Protein AF-A0A8J7JFM9-F1 (afdb_monomer)

Solvent-accessible surface area (backbone atoms only — not comparable to full-atom values): 10617 Å² total; per-residue (Å²): 140,67,80,84,78,59,61,80,92,56,71,48,69,66,57,50,49,48,41,64,67,50,50,49,52,51,50,48,50,51,51,47,53,60,61,42,69,77,34,72,65,54,53,66,53,47,52,58,51,52,50,53,50,52,52,52,48,50,52,52,47,51,54,37,50,54,52,26,73,75,65,68,42,71,66,42,53,55,51,40,55,50,50,52,50,50,49,50,48,52,52,52,51,49,54,53,50,49,56,51,50,50,52,52,49,53,53,50,51,50,51,31,50,55,49,58,60,64,43,49,65,53,48,53,52,44,21,74,74,70,76,45,71,60,87,46,76,86,76,51,82,88,69,74,87,78,47,79,62,27,75,81,24,55,44,82,42,67,48,98,79,35,45,35,42,34,41,59,58,88,90,69,96,54,71,45,73,76,45,74,50,72,130

Radius of gyration: 26.44 Å; Cα contacts (8 Å, |Δi|>4): 142; chains: 1; bounding box: 77×26×73 Å

Nearest PDB structures (foldseek):
  8szz-assembly1_3  TM=9.140E-01  e=9.777E+00  synthetic construct

pLDDT: mean 78.96, std 12.84, range [42.0, 95.81]

Mean predicted aligned error: 10.5 Å

Sequence (183 aa):
MVENLLPPAWRTPRKIYFFWTIVLPAVIGYLTAIFVRSGVILYLLLIPLLGIGLLIEACIILLLVIGWAMKRSPTTLKHLRRHGGIALFLVVNGIVNYSVGSKILNSDERSAMAYCESVIPLIESYASQQGNYPETLSQIQNLPTQPRLSRTRCIYHRRDEGYELTLRYPSSFGSKILFHQSP

Foldseek 3Di:
DCVVVDDPVCPPVVNVCCCVLAVVVLVVLVVCLVVCLVDPVVVVVVVVVLVVVLVVLVVVLVVLVVVCVVPVDPVSVVVNVVSVSVNVNSVVSVVVSVVVNVVVVVVLVVLLLVLLVVCVVQQVVVCVVVVAGDQDSVVGPPRDDHRPQNVPAFDWDDDPQWIWTWGDDDPDDDIDGSDDDDD

Structure (mmCIF, N/CA/C/O backbone):
data_AF-A0A8J7JFM9-F1
#
_entry.id   AF-A0A8J7JFM9-F1
#
loop_
_atom_site.group_PDB
_atom_site.id
_atom_site.type_symbol
_atom_site.label_atom_id
_atom_site.label_alt_id
_atom_site.label_comp_id
_atom_site.label_asym_id
_atom_site.label_entity_id
_atom_site.label_seq_id
_atom_site.pdbx_PDB_ins_code
_atom_site.Cartn_x
_atom_site.Cartn_y
_atom_site.Cartn_z
_atom_site.occupancy
_atom_site.B_iso_or_equiv
_atom_site.auth_seq_id
_atom_site.auth_comp_id
_atom_site.auth_asym_id
_atom_site.auth_atom_id
_atom_site.pdbx_PDB_model_num
ATOM 1 N N . MET A 1 1 ? 42.068 1.001 -3.883 1.00 52.34 1 MET A N 1
ATOM 2 C CA . MET A 1 1 ? 42.535 0.003 -2.891 1.00 52.34 1 MET A CA 1
ATOM 3 C C . MET A 1 1 ? 41.373 -0.766 -2.225 1.00 52.34 1 MET A C 1
ATOM 5 O O . MET A 1 1 ? 41.491 -1.152 -1.074 1.00 52.34 1 MET A O 1
ATOM 9 N N . VAL A 1 2 ? 40.256 -1.022 -2.933 1.00 53.19 2 VAL A N 1
ATOM 10 C CA . VAL A 1 2 ? 39.062 -1.727 -2.390 1.00 53.19 2 VAL A CA 1
ATOM 11 C C . VAL A 1 2 ? 38.896 -3.137 -2.996 1.00 53.19 2 VAL A C 1
ATOM 13 O O . VAL A 1 2 ? 38.152 -3.962 -2.479 1.00 53.19 2 VAL A O 1
ATOM 16 N N . GLU A 1 3 ? 39.642 -3.470 -4.056 1.00 52.66 3 GLU A N 1
ATOM 17 C CA . GLU A 1 3 ? 39.500 -4.735 -4.803 1.00 52.66 3 GLU A CA 1
ATOM 18 C C . GLU A 1 3 ? 39.916 -5.999 -4.030 1.00 52.66 3 GLU A C 1
ATOM 20 O O . GLU A 1 3 ? 39.489 -7.097 -4.387 1.00 52.66 3 GLU A O 1
ATOM 25 N N . ASN A 1 4 ? 40.682 -5.868 -2.941 1.00 64.50 4 ASN A N 1
ATOM 26 C CA . ASN A 1 4 ? 41.124 -7.012 -2.134 1.00 64.50 4 ASN A CA 1
ATOM 27 C C . ASN A 1 4 ? 40.149 -7.426 -1.020 1.00 64.50 4 ASN A C 1
ATOM 29 O O . ASN A 1 4 ? 40.394 -8.430 -0.360 1.00 64.50 4 ASN A O 1
ATOM 33 N N . LEU A 1 5 ? 39.043 -6.702 -0.815 1.00 74.94 5 LEU A N 1
ATOM 34 C CA . LEU A 1 5 ? 38.084 -7.000 0.261 1.00 74.94 5 LEU A CA 1
ATOM 35 C C . LEU A 1 5 ? 36.972 -7.983 -0.147 1.00 74.94 5 LEU A C 1
ATOM 37 O O . LEU A 1 5 ? 36.236 -8.456 0.716 1.00 74.94 5 LEU A O 1
ATOM 41 N N . LEU A 1 6 ? 36.830 -8.309 -1.438 1.00 63.59 6 LEU A N 1
ATOM 42 C CA . LEU A 1 6 ? 35.770 -9.200 -1.918 1.00 63.59 6 LEU A CA 1
ATOM 43 C C . LEU A 1 6 ? 36.281 -10.636 -2.147 1.00 63.59 6 LEU A C 1
ATOM 45 O O . LEU A 1 6 ? 37.316 -10.820 -2.798 1.00 63.59 6 LEU A O 1
ATOM 49 N N . PRO A 1 7 ? 35.542 -11.670 -1.688 1.00 75.94 7 PRO A N 1
ATOM 50 C CA . PRO A 1 7 ? 35.907 -13.062 -1.917 1.00 75.94 7 PRO A CA 1
ATOM 51 C C . PRO A 1 7 ? 36.018 -13.372 -3.422 1.00 75.94 7 PRO A C 1
ATOM 53 O O . PRO A 1 7 ? 35.241 -12.836 -4.219 1.00 75.94 7 PRO A O 1
ATOM 56 N N . PRO A 1 8 ? 36.921 -14.282 -3.841 1.00 73.38 8 PRO A N 1
ATOM 57 C CA . PRO A 1 8 ? 37.200 -14.565 -5.255 1.00 7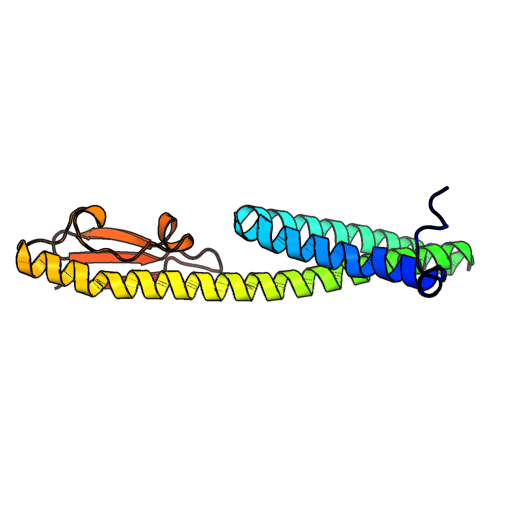3.38 8 PRO A CA 1
ATOM 58 C C . PRO A 1 8 ? 35.952 -14.948 -6.069 1.00 73.38 8 PRO A C 1
ATOM 60 O O . PRO A 1 8 ? 35.861 -14.626 -7.254 1.00 73.38 8 PRO A O 1
ATOM 63 N N . ALA A 1 9 ? 34.934 -15.528 -5.425 1.00 70.50 9 ALA A N 1
ATOM 64 C CA . ALA A 1 9 ? 33.650 -15.872 -6.037 1.00 70.50 9 ALA A CA 1
ATOM 65 C C . ALA A 1 9 ? 32.850 -14.670 -6.597 1.00 70.50 9 ALA A C 1
ATOM 67 O O . ALA A 1 9 ? 31.965 -14.878 -7.437 1.00 70.50 9 ALA A O 1
ATOM 68 N N . TRP A 1 10 ? 33.157 -13.441 -6.159 1.00 59.16 10 TRP A N 1
ATOM 69 C CA . TRP A 1 10 ? 32.462 -12.194 -6.511 1.00 59.16 10 TRP A CA 1
ATOM 70 C C . TRP A 1 10 ? 33.198 -11.333 -7.542 1.00 59.16 10 TRP A C 1
ATOM 72 O O . TRP A 1 10 ? 32.652 -10.331 -7.991 1.00 59.16 10 TRP A O 1
ATOM 82 N N . ARG A 1 11 ? 34.395 -11.731 -7.991 1.00 65.50 11 ARG A N 1
ATOM 83 C CA . ARG A 1 11 ? 35.196 -10.950 -8.956 1.00 65.50 11 ARG A CA 1
ATOM 84 C C . ARG A 1 11 ? 34.628 -10.924 -10.376 1.00 65.50 11 ARG A C 1
ATOM 86 O O . ARG A 1 11 ? 35.119 -10.187 -11.224 1.00 65.50 11 ARG A O 1
ATOM 93 N N . THR A 1 12 ? 33.595 -11.716 -10.665 1.00 69.81 12 THR A N 1
ATOM 94 C CA . THR A 1 12 ? 32.957 -11.680 -11.983 1.00 69.81 12 THR A CA 1
ATOM 95 C C . THR A 1 12 ? 32.042 -10.455 -12.082 1.00 69.81 12 THR A C 1
ATOM 97 O O . THR A 1 12 ? 31.071 -10.357 -11.325 1.00 69.81 12 THR A O 1
ATOM 100 N N . PRO A 1 13 ? 32.273 -9.539 -13.045 1.00 68.19 13 PRO A N 1
ATOM 101 C CA . PRO A 1 13 ? 31.530 -8.279 -13.145 1.00 68.19 13 PRO A CA 1
ATOM 102 C C . PRO A 1 13 ? 30.017 -8.492 -13.292 1.00 68.19 13 PRO A C 1
ATOM 104 O O . PRO A 1 13 ? 29.229 -7.653 -12.871 1.00 68.19 13 PRO A O 1
ATOM 107 N N . ARG A 1 14 ? 29.590 -9.657 -13.802 1.00 69.06 14 ARG A N 1
ATOM 108 C CA . ARG A 1 14 ? 28.178 -10.058 -13.880 1.00 69.06 14 ARG A CA 1
ATOM 109 C C . ARG A 1 14 ? 27.491 -10.201 -12.518 1.00 69.06 14 ARG A C 1
ATOM 111 O O . ARG A 1 14 ? 26.338 -9.802 -12.406 1.00 69.06 14 ARG A O 1
ATOM 118 N N . LYS A 1 15 ? 28.156 -10.756 -11.498 1.00 68.31 15 LYS A N 1
ATOM 119 C CA . LYS A 1 15 ? 27.539 -10.982 -10.175 1.00 68.31 15 LYS A CA 1
ATOM 120 C C . LYS A 1 15 ? 27.396 -9.684 -9.391 1.00 68.31 15 LYS A C 1
ATOM 122 O O . LYS A 1 15 ? 26.356 -9.451 -8.785 1.00 68.31 15 LYS A O 1
ATOM 127 N N . ILE A 1 16 ? 28.406 -8.819 -9.482 1.00 71.94 16 ILE A N 1
ATOM 128 C CA . ILE A 1 16 ? 28.354 -7.458 -8.942 1.00 71.94 16 ILE A CA 1
ATOM 129 C C . ILE A 1 16 ? 27.195 -6.706 -9.605 1.00 71.94 16 ILE A C 1
ATOM 131 O O . ILE A 1 16 ? 26.333 -6.174 -8.913 1.00 71.94 16 ILE A O 1
ATOM 135 N N . TYR A 1 17 ? 27.099 -6.749 -10.937 1.00 69.25 17 TYR A N 1
ATOM 136 C CA . TYR A 1 17 ? 26.013 -6.086 -11.657 1.00 69.25 17 TYR A CA 1
ATOM 137 C C . TYR A 1 17 ? 24.630 -6.614 -11.252 1.00 69.25 17 TYR A C 1
ATOM 139 O O . TYR A 1 17 ? 23.735 -5.821 -10.983 1.00 69.25 17 TYR A O 1
ATOM 147 N N . PHE A 1 18 ? 24.457 -7.935 -11.140 1.00 70.75 18 PHE A N 1
ATOM 148 C CA . PHE A 1 18 ? 23.207 -8.558 -10.690 1.00 70.75 18 PHE A CA 1
ATOM 149 C C . PHE A 1 18 ? 22.806 -8.103 -9.279 1.00 70.75 18 PHE A C 1
ATOM 151 O O . PHE A 1 18 ? 21.660 -7.723 -9.049 1.00 70.75 18 PHE A O 1
ATOM 158 N N . PHE A 1 19 ? 23.755 -8.081 -8.341 1.00 72.81 19 PHE A N 1
ATOM 159 C CA . PHE A 1 19 ? 23.496 -7.642 -6.972 1.00 72.81 19 PHE A CA 1
ATOM 160 C C . PHE A 1 19 ? 23.051 -6.173 -6.914 1.00 72.81 19 PHE A C 1
ATOM 162 O O . PHE A 1 19 ? 22.033 -5.861 -6.300 1.00 72.81 19 PHE A O 1
ATOM 169 N N . TRP A 1 20 ? 23.757 -5.278 -7.610 1.00 67.19 20 TRP A N 1
ATOM 170 C CA . TRP A 1 20 ? 23.440 -3.844 -7.610 1.00 67.19 20 TRP A CA 1
ATOM 171 C C . TRP A 1 20 ? 22.173 -3.488 -8.392 1.00 67.19 20 TRP A C 1
ATOM 173 O O . TRP A 1 20 ? 21.523 -2.502 -8.062 1.00 67.19 20 TRP A O 1
ATOM 183 N N . THR A 1 21 ? 21.807 -4.267 -9.413 1.00 63.69 21 THR A N 1
ATOM 184 C CA . THR A 1 21 ? 20.635 -3.966 -10.257 1.00 63.69 21 THR A CA 1
ATOM 185 C C . THR A 1 21 ? 19.351 -4.641 -9.797 1.00 63.69 21 THR A C 1
ATOM 187 O O . THR A 1 21 ? 18.277 -4.122 -10.079 1.00 63.69 21 THR A O 1
ATOM 190 N N . ILE A 1 22 ? 19.438 -5.771 -9.090 1.00 68.75 22 ILE A N 1
ATOM 191 C CA . ILE A 1 22 ? 18.256 -6.550 -8.700 1.00 68.75 22 ILE A CA 1
ATOM 192 C C . ILE A 1 22 ? 18.119 -6.620 -7.183 1.00 68.75 22 ILE A C 1
ATOM 194 O O . ILE A 1 22 ? 17.072 -6.260 -6.650 1.00 68.75 22 ILE A O 1
ATOM 198 N N . VAL A 1 23 ? 19.171 -7.040 -6.474 1.00 72.56 23 VAL A N 1
ATOM 199 C CA . VAL A 1 23 ? 19.091 -7.279 -5.024 1.00 72.56 23 VAL A CA 1
ATOM 200 C C . VAL A 1 23 ? 18.985 -5.966 -4.256 1.00 72.56 23 VAL A C 1
ATOM 202 O O . VAL A 1 23 ? 18.051 -5.800 -3.477 1.00 72.56 23 VAL A O 1
ATOM 205 N N . LEU A 1 24 ? 19.892 -5.012 -4.493 1.00 71.75 24 LEU A N 1
ATOM 206 C CA . LEU A 1 24 ? 19.875 -3.735 -3.774 1.00 71.75 24 LEU A CA 1
ATOM 207 C C . LEU A 1 24 ? 18.550 -2.982 -3.973 1.00 71.75 24 LEU A C 1
ATOM 209 O O . LEU A 1 24 ? 17.955 -2.579 -2.976 1.00 71.75 24 LEU A O 1
ATOM 213 N N . PRO A 1 25 ? 18.020 -2.823 -5.196 1.00 68.50 25 PRO A N 1
ATOM 214 C CA . PRO A 1 25 ? 16.779 -2.086 -5.377 1.00 68.50 25 PRO A CA 1
ATOM 215 C C . PRO A 1 25 ? 15.546 -2.840 -4.853 1.00 68.50 25 PRO A C 1
ATOM 217 O O . PRO A 1 25 ? 14.577 -2.203 -4.447 1.00 68.50 25 PRO A O 1
ATOM 220 N N . ALA A 1 26 ? 15.572 -4.180 -4.813 1.00 64.50 26 ALA A N 1
ATOM 221 C CA . ALA A 1 26 ? 14.542 -4.972 -4.141 1.00 64.50 26 ALA A CA 1
ATOM 222 C C . ALA A 1 26 ? 14.579 -4.775 -2.617 1.00 64.50 26 ALA A C 1
ATOM 224 O O . ALA A 1 26 ? 13.529 -4.600 -2.005 1.00 64.50 26 ALA A O 1
ATOM 225 N N . VAL A 1 27 ? 15.773 -4.735 -2.013 1.00 73.69 27 VAL A N 1
ATOM 226 C CA . VAL A 1 27 ? 15.952 -4.431 -0.583 1.00 73.69 27 VAL A CA 1
ATOM 227 C C . VAL A 1 27 ? 15.529 -2.999 -0.279 1.00 73.69 27 VAL A C 1
ATOM 229 O O . VAL A 1 27 ? 14.782 -2.791 0.671 1.00 73.69 27 VAL A O 1
ATOM 232 N N . ILE A 1 28 ? 15.943 -2.025 -1.098 1.00 73.06 28 ILE A N 1
ATOM 233 C CA . 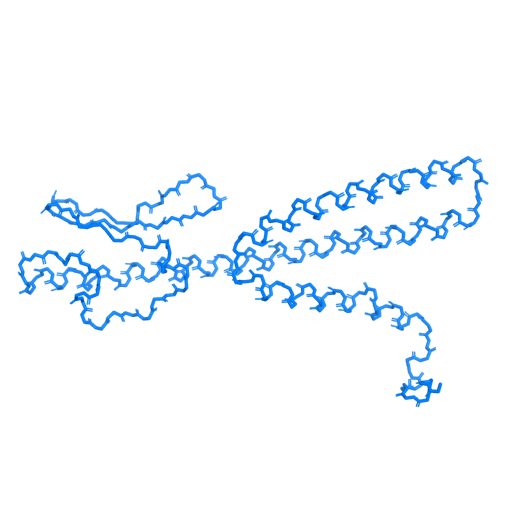ILE A 1 28 ? 15.496 -0.635 -0.972 1.00 73.06 28 ILE A CA 1
ATOM 234 C C . ILE A 1 28 ? 13.978 -0.606 -1.069 1.00 73.06 28 ILE A C 1
ATOM 236 O O . ILE A 1 28 ? 13.367 -0.160 -0.119 1.00 73.06 28 ILE A O 1
ATOM 240 N N . GLY A 1 29 ? 13.371 -1.164 -2.121 1.00 67.69 29 GLY A N 1
ATOM 241 C CA . GLY A 1 29 ? 11.916 -1.204 -2.291 1.00 67.69 29 GLY A CA 1
ATOM 242 C C . GLY A 1 29 ? 11.178 -1.843 -1.113 1.00 67.69 29 GLY A C 1
ATOM 243 O O . GLY A 1 29 ? 10.174 -1.301 -0.665 1.00 67.69 29 GLY A O 1
ATOM 244 N N . TYR A 1 30 ? 11.704 -2.939 -0.561 1.00 65.88 30 TYR A N 1
ATOM 245 C CA . TYR A 1 30 ? 11.160 -3.585 0.633 1.00 65.88 30 TYR A CA 1
ATOM 246 C C . TYR A 1 30 ? 11.268 -2.692 1.877 1.00 65.88 30 TYR A C 1
ATOM 248 O O . TYR A 1 30 ? 10.299 -2.540 2.620 1.00 65.88 30 TYR A O 1
ATOM 256 N N . LEU A 1 31 ? 12.419 -2.048 2.088 1.00 67.88 31 LEU A N 1
ATOM 257 C CA . LEU A 1 31 ? 12.611 -1.090 3.174 1.00 67.88 31 LEU A CA 1
ATOM 258 C C . LEU A 1 31 ? 11.708 0.129 2.994 1.00 67.88 31 LEU A C 1
ATOM 260 O O . LEU A 1 31 ? 11.044 0.522 3.950 1.00 67.88 31 LEU A O 1
ATOM 264 N N . THR A 1 32 ? 11.594 0.687 1.786 1.00 66.25 32 THR A N 1
ATOM 265 C CA . THR A 1 32 ? 10.644 1.761 1.509 1.00 66.25 32 THR A CA 1
ATOM 266 C C . THR A 1 32 ? 9.233 1.276 1.785 1.00 66.25 32 THR A C 1
ATOM 268 O O . THR A 1 32 ? 8.527 1.972 2.486 1.00 66.25 32 THR A O 1
ATOM 271 N N . ALA A 1 33 ? 8.816 0.077 1.375 1.00 62.94 33 ALA A N 1
ATOM 272 C CA . ALA A 1 33 ? 7.484 -0.447 1.689 1.00 62.94 33 ALA A CA 1
ATOM 273 C C . ALA A 1 33 ? 7.222 -0.543 3.208 1.00 62.94 33 ALA A C 1
ATOM 275 O O . ALA A 1 33 ? 6.120 -0.219 3.662 1.00 62.94 33 ALA A O 1
ATOM 276 N N . ILE A 1 34 ? 8.237 -0.912 4.001 1.00 64.31 34 ILE A N 1
ATOM 277 C CA . ILE A 1 34 ? 8.180 -0.918 5.472 1.00 64.31 34 ILE A CA 1
ATOM 278 C C . ILE A 1 34 ? 8.095 0.504 6.041 1.00 64.31 34 ILE A C 1
ATOM 280 O O . ILE A 1 34 ? 7.277 0.751 6.921 1.00 64.31 34 ILE A O 1
ATOM 284 N N . PHE A 1 35 ? 8.889 1.457 5.551 1.00 62.22 35 PHE A N 1
ATOM 285 C CA . PHE A 1 35 ? 8.858 2.845 6.031 1.00 62.22 35 PHE A CA 1
ATOM 286 C C . PHE A 1 35 ? 7.604 3.600 5.554 1.00 62.22 35 PHE A C 1
ATOM 288 O O . PHE A 1 35 ? 7.026 4.391 6.295 1.00 62.22 35 PHE A O 1
ATOM 295 N N . VAL A 1 36 ? 7.113 3.302 4.354 1.00 59.69 36 VAL A N 1
ATOM 296 C CA . VAL A 1 36 ? 5.880 3.816 3.730 1.00 59.69 36 VAL A CA 1
ATOM 297 C C . VAL A 1 36 ? 4.646 3.185 4.385 1.00 59.69 36 VAL A C 1
ATOM 299 O O . VAL A 1 36 ? 3.579 3.801 4.389 1.00 59.69 36 VAL A O 1
ATOM 302 N N . ARG A 1 37 ? 4.790 2.053 5.101 1.00 57.78 37 ARG A N 1
ATOM 303 C CA . ARG A 1 37 ? 3.784 1.568 6.065 1.00 57.78 37 ARG A CA 1
ATOM 304 C C . ARG A 1 37 ? 3.338 2.685 7.005 1.00 57.78 37 ARG A C 1
ATOM 306 O O . ARG A 1 37 ? 2.236 2.596 7.516 1.00 57.78 37 ARG A O 1
ATOM 313 N N . SER A 1 38 ? 4.115 3.752 7.218 1.00 55.09 38 SER A N 1
ATOM 314 C CA . SER A 1 38 ? 3.751 4.942 8.008 1.00 55.09 38 SER A CA 1
ATOM 315 C C . SER A 1 38 ? 2.628 5.815 7.426 1.00 55.09 38 SER A C 1
ATOM 317 O O . SER A 1 38 ? 1.975 6.507 8.200 1.00 55.09 38 SER A O 1
ATOM 319 N N . GLY A 1 39 ? 2.330 5.780 6.119 1.00 61.94 39 GLY A N 1
ATOM 320 C CA . GLY A 1 39 ? 1.337 6.692 5.537 1.00 61.94 39 GLY A CA 1
ATOM 321 C C . GLY A 1 39 ? 0.818 6.287 4.157 1.00 61.94 39 GLY A C 1
ATOM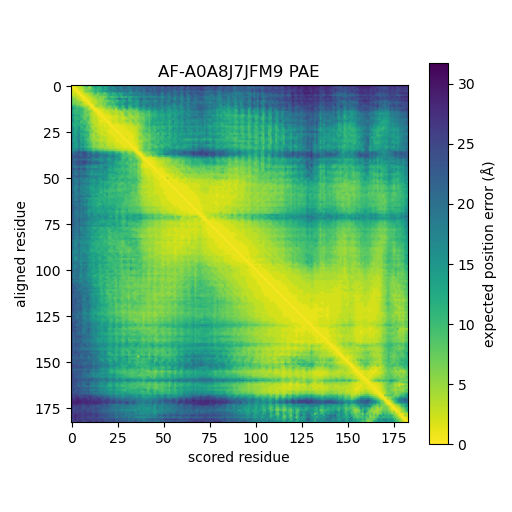 322 O O . GLY A 1 39 ? 1.561 6.255 3.183 1.00 61.94 39 GLY A O 1
ATOM 323 N N . VAL A 1 40 ? -0.499 6.073 4.057 1.00 60.72 40 VAL A N 1
ATOM 324 C CA . VAL A 1 40 ? -1.232 5.806 2.797 1.00 60.72 40 VAL A CA 1
ATOM 325 C C . VAL A 1 40 ? -0.989 6.900 1.744 1.00 60.72 40 VAL A C 1
ATOM 327 O O . VAL A 1 40 ? -0.929 6.610 0.554 1.00 60.72 40 VAL A O 1
ATOM 330 N N . ILE A 1 41 ? -0.764 8.141 2.184 1.00 61.97 41 ILE A N 1
ATOM 331 C CA . ILE A 1 41 ? -0.436 9.293 1.329 1.00 61.97 41 ILE A CA 1
ATOM 332 C C . ILE A 1 41 ? 0.846 9.044 0.523 1.00 61.97 41 ILE A C 1
ATOM 334 O O . ILE A 1 41 ? 0.911 9.381 -0.652 1.00 61.97 41 ILE A O 1
ATOM 338 N N . LEU A 1 42 ? 1.852 8.401 1.119 1.00 63.91 42 LEU A N 1
ATOM 339 C CA . LEU A 1 42 ? 3.130 8.151 0.456 1.00 63.91 42 LEU A CA 1
ATOM 340 C C . LEU A 1 42 ? 2.997 7.083 -0.643 1.00 63.91 42 LEU A C 1
ATOM 342 O O . LEU A 1 42 ? 3.588 7.237 -1.707 1.00 63.91 42 LEU A O 1
ATOM 346 N N . TYR A 1 43 ? 2.148 6.065 -0.446 1.00 66.88 43 TYR A N 1
ATOM 347 C CA . TYR A 1 43 ? 1.772 5.125 -1.513 1.00 66.88 43 TYR A CA 1
ATOM 348 C C . TYR A 1 43 ? 1.008 5.823 -2.645 1.00 66.88 43 TYR A C 1
ATOM 350 O O . TYR A 1 43 ? 1.319 5.607 -3.815 1.00 66.88 43 TYR A O 1
ATOM 358 N N . LEU A 1 44 ? 0.051 6.694 -2.306 1.00 62.44 44 LEU A N 1
ATOM 359 C CA . LEU A 1 44 ? -0.719 7.461 -3.291 1.00 62.44 44 LEU A CA 1
ATOM 360 C C . LEU A 1 44 ? 0.150 8.423 -4.111 1.00 62.44 44 LEU A C 1
ATOM 362 O O . LEU A 1 44 ? -0.180 8.680 -5.262 1.00 62.44 44 LEU A O 1
ATOM 366 N N . LEU A 1 45 ? 1.259 8.919 -3.556 1.00 68.06 45 LEU A N 1
ATOM 367 C CA . LEU A 1 45 ? 2.231 9.751 -4.275 1.00 68.06 45 LEU A CA 1
ATOM 368 C C . LEU A 1 45 ? 3.243 8.923 -5.085 1.00 68.06 45 LEU A C 1
ATOM 370 O O . LEU A 1 45 ? 3.668 9.350 -6.155 1.00 68.06 45 LEU A O 1
ATOM 374 N N . LEU A 1 46 ? 3.613 7.728 -4.615 1.00 71.56 46 LEU A N 1
ATOM 375 C CA . LEU A 1 46 ? 4.561 6.846 -5.305 1.00 71.56 46 LEU A CA 1
ATOM 376 C C . LEU A 1 46 ? 3.985 6.226 -6.583 1.00 71.56 46 LEU A C 1
ATOM 378 O O . LEU A 1 46 ? 4.713 6.077 -7.560 1.00 71.56 46 LEU A O 1
ATOM 382 N N . ILE A 1 47 ? 2.693 5.887 -6.598 1.00 71.81 47 ILE A N 1
ATOM 383 C CA . ILE A 1 47 ? 2.020 5.300 -7.769 1.00 71.81 47 ILE A CA 1
ATOM 384 C C . ILE A 1 47 ? 2.082 6.213 -9.011 1.00 71.81 47 ILE A C 1
ATOM 386 O O . ILE A 1 47 ? 2.553 5.742 -10.048 1.00 71.81 47 ILE A O 1
ATOM 390 N N . PRO A 1 48 ? 1.670 7.499 -8.964 1.00 71.75 48 PRO A N 1
ATOM 391 C CA . PRO A 1 48 ? 1.766 8.380 -10.124 1.00 71.75 48 PRO A CA 1
ATOM 392 C C . PRO A 1 48 ? 3.222 8.661 -10.501 1.00 71.75 48 PRO A C 1
ATOM 394 O O . PRO A 1 48 ? 3.525 8.747 -11.686 1.00 71.75 48 PRO A O 1
ATOM 397 N N . LEU A 1 49 ? 4.139 8.727 -9.529 1.00 74.56 49 LEU A N 1
ATOM 398 C CA . LEU A 1 49 ? 5.565 8.906 -9.804 1.00 74.56 49 LEU A CA 1
ATOM 399 C C . LEU A 1 49 ? 6.150 7.714 -10.584 1.00 74.56 49 LEU A C 1
ATOM 401 O O . LEU A 1 49 ? 6.868 7.906 -11.563 1.00 74.56 49 LEU A O 1
ATOM 405 N N . LEU A 1 50 ? 5.793 6.485 -10.191 1.00 78.44 50 LEU A N 1
ATOM 406 C CA . LEU A 1 50 ? 6.135 5.260 -10.919 1.00 78.44 50 LEU A CA 1
ATOM 407 C C . LEU A 1 50 ? 5.492 5.234 -12.310 1.00 78.44 50 LEU A C 1
ATOM 409 O O . LEU A 1 50 ? 6.157 4.863 -13.274 1.00 78.44 50 LEU A O 1
ATOM 413 N N . GLY A 1 51 ? 4.232 5.661 -12.428 1.00 78.75 51 GLY A N 1
ATOM 414 C CA . GLY A 1 51 ? 3.527 5.755 -13.707 1.00 78.75 51 GLY A CA 1
ATOM 415 C C . GLY A 1 51 ? 4.203 6.721 -14.683 1.00 78.75 51 GLY A C 1
ATOM 416 O O . GLY A 1 51 ? 4.481 6.352 -15.822 1.00 78.75 51 GLY A O 1
ATOM 417 N N . ILE A 1 52 ? 4.539 7.930 -14.221 1.00 80.88 52 ILE A N 1
ATOM 418 C CA . ILE A 1 52 ? 5.271 8.931 -15.010 1.00 80.88 52 ILE A CA 1
ATOM 419 C C . ILE A 1 52 ? 6.658 8.398 -15.390 1.00 80.88 52 ILE A C 1
ATOM 421 O O . ILE A 1 52 ? 7.056 8.505 -16.547 1.00 80.88 52 ILE A O 1
ATOM 425 N N . GLY A 1 53 ? 7.374 7.772 -14.450 1.00 79.12 53 GLY A N 1
ATOM 426 C CA . GLY A 1 53 ? 8.683 7.171 -14.712 1.00 79.12 53 GLY A CA 1
ATOM 427 C C . GLY A 1 53 ? 8.636 6.082 -15.788 1.00 79.12 53 GLY A C 1
ATOM 428 O O . GLY A 1 53 ? 9.451 6.093 -16.709 1.00 79.12 53 GLY A O 1
ATOM 429 N N . LEU A 1 54 ? 7.648 5.184 -15.726 1.00 86.25 54 LEU A N 1
ATOM 430 C CA . LEU A 1 54 ? 7.435 4.151 -16.744 1.00 86.25 54 LEU A CA 1
ATOM 431 C C . LEU A 1 54 ? 7.091 4.745 -18.113 1.00 86.25 54 LEU A C 1
ATOM 433 O O . LEU A 1 54 ? 7.569 4.241 -19.126 1.00 86.25 54 LEU A O 1
ATOM 437 N N . LEU A 1 55 ? 6.300 5.820 -18.154 1.00 85.88 55 LEU A N 1
ATOM 438 C CA . LEU A 1 55 ? 5.945 6.496 -19.401 1.00 85.88 55 LEU A CA 1
ATOM 439 C C . LEU A 1 55 ? 7.167 7.165 -20.048 1.00 85.88 55 LEU A C 1
ATOM 441 O O . LEU A 1 55 ? 7.374 7.038 -21.254 1.00 85.88 55 LEU A O 1
ATOM 445 N N . ILE A 1 56 ? 8.016 7.813 -19.246 1.00 85.94 56 ILE A N 1
ATOM 446 C CA . ILE A 1 56 ? 9.285 8.387 -19.711 1.00 85.94 56 ILE A CA 1
ATOM 447 C C . ILE A 1 56 ? 10.198 7.287 -20.267 1.00 85.94 56 ILE A C 1
ATOM 449 O O . ILE A 1 56 ? 10.714 7.427 -21.377 1.00 85.94 56 ILE A O 1
ATOM 453 N N . GLU A 1 57 ? 10.366 6.175 -19.547 1.00 88.12 57 GLU A N 1
ATOM 454 C CA . GLU A 1 57 ? 11.176 5.045 -20.020 1.00 88.12 57 GLU A CA 1
ATOM 455 C C . GLU A 1 57 ? 10.609 4.426 -21.305 1.00 88.12 57 GLU A C 1
ATOM 457 O O . GLU A 1 57 ? 11.368 4.122 -22.225 1.00 88.12 57 GLU A O 1
ATOM 462 N N . ALA A 1 58 ? 9.285 4.306 -21.430 1.00 87.44 58 ALA A N 1
ATOM 463 C CA . ALA A 1 58 ? 8.644 3.834 -22.655 1.00 87.44 58 ALA A CA 1
ATOM 464 C C . ALA A 1 58 ? 8.947 4.754 -23.850 1.00 87.44 58 ALA A C 1
ATOM 466 O O . ALA A 1 58 ? 9.302 4.263 -24.924 1.00 87.44 58 ALA A O 1
ATOM 467 N N . CYS A 1 59 ? 8.892 6.077 -23.661 1.00 91.75 59 CYS A N 1
ATOM 468 C CA . CYS A 1 59 ? 9.273 7.052 -24.684 1.00 91.75 59 CYS A CA 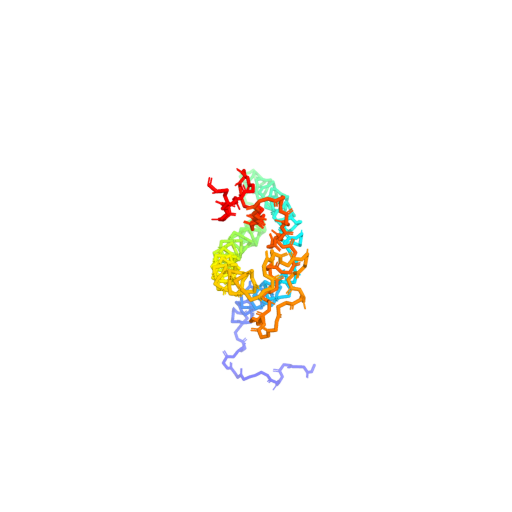1
ATOM 469 C C . CYS A 1 59 ? 10.753 6.927 -25.078 1.00 91.75 59 CYS A C 1
ATOM 471 O O . CYS A 1 59 ? 11.076 6.922 -26.266 1.00 91.75 59 CYS A O 1
ATOM 473 N N . ILE A 1 60 ? 11.660 6.777 -24.105 1.00 89.88 60 ILE A N 1
ATOM 474 C CA . ILE A 1 60 ? 13.097 6.592 -24.368 1.00 89.88 60 ILE A CA 1
ATOM 475 C C . ILE A 1 60 ? 13.337 5.303 -25.159 1.00 89.88 60 ILE A C 1
ATOM 477 O O . ILE A 1 60 ? 14.050 5.317 -26.164 1.00 89.88 60 ILE A O 1
ATOM 481 N N . ILE A 1 61 ? 12.723 4.192 -24.744 1.00 92.56 61 ILE A N 1
ATOM 482 C CA . ILE A 1 61 ? 12.820 2.904 -25.436 1.00 92.56 61 ILE A CA 1
ATOM 483 C C . ILE A 1 61 ? 12.298 3.034 -26.869 1.00 92.56 61 ILE A C 1
ATOM 485 O O . ILE A 1 61 ? 12.980 2.590 -27.790 1.00 92.56 61 ILE A O 1
ATOM 489 N N . LEU A 1 62 ? 11.152 3.686 -27.080 1.00 94.31 62 LEU A N 1
ATOM 490 C CA . LEU A 1 62 ? 10.583 3.901 -28.411 1.00 94.31 62 LEU A CA 1
ATOM 491 C C . LEU A 1 62 ? 11.546 4.678 -29.322 1.00 94.31 62 LEU A C 1
ATOM 493 O O . LEU A 1 62 ? 11.826 4.239 -30.439 1.00 94.31 62 LEU A O 1
ATOM 497 N N . LEU A 1 63 ? 12.117 5.784 -28.835 1.00 94.12 63 LEU A N 1
ATOM 498 C CA . LEU A 1 63 ? 13.106 6.571 -29.581 1.00 94.12 63 LEU A CA 1
ATOM 499 C C . LEU A 1 63 ? 14.369 5.759 -29.900 1.00 94.12 63 LEU A C 1
ATOM 501 O O . LEU A 1 63 ? 14.902 5.849 -31.009 1.00 94.12 63 LEU A O 1
ATOM 505 N N . LEU A 1 64 ? 14.838 4.933 -28.960 1.00 90.56 64 LEU A N 1
ATOM 506 C CA . LEU A 1 64 ? 15.983 4.045 -29.171 1.00 90.56 64 LEU A CA 1
ATOM 507 C C . LEU A 1 64 ? 15.683 2.951 -30.201 1.00 90.56 64 LEU A C 1
ATOM 509 O O . LEU A 1 64 ? 16.554 2.643 -31.014 1.00 90.56 64 LEU A O 1
ATOM 513 N N . VAL A 1 65 ? 14.472 2.387 -30.204 1.00 93.19 65 VAL A N 1
ATOM 514 C CA . VAL A 1 65 ? 14.035 1.403 -31.207 1.00 93.19 65 VAL A CA 1
ATOM 515 C C . VAL A 1 65 ? 14.002 2.036 -32.596 1.00 93.19 65 VAL A C 1
ATOM 517 O O . VAL A 1 65 ? 14.574 1.464 -33.522 1.00 93.19 65 VAL A O 1
ATOM 520 N N . ILE A 1 66 ? 13.418 3.232 -32.739 1.00 94.69 66 ILE A N 1
ATOM 521 C CA . ILE A 1 66 ? 13.390 3.972 -34.013 1.00 94.69 66 ILE A CA 1
ATOM 522 C C . ILE A 1 66 ? 14.820 4.274 -34.480 1.00 94.69 66 ILE A C 1
ATOM 524 O O . ILE A 1 66 ? 15.195 3.955 -35.608 1.00 94.69 66 ILE A O 1
ATOM 528 N N . GLY A 1 67 ? 15.661 4.820 -33.597 1.00 91.94 67 GLY A N 1
ATOM 529 C CA . GLY A 1 67 ? 17.055 5.130 -33.917 1.00 91.94 67 GLY A CA 1
ATOM 530 C C . GLY A 1 67 ? 17.872 3.894 -34.306 1.00 91.94 67 GLY A C 1
ATOM 531 O O . GLY A 1 67 ? 18.704 3.959 -35.216 1.00 91.94 67 GLY A O 1
ATOM 532 N N . TRP A 1 68 ? 17.623 2.752 -33.659 1.00 92.81 68 TRP A N 1
ATOM 533 C CA . TRP A 1 68 ? 18.253 1.483 -34.015 1.00 92.81 68 TRP A CA 1
ATOM 534 C C . TRP A 1 68 ? 17.743 0.953 -35.355 1.00 92.81 68 TRP A C 1
ATOM 536 O O . TRP A 1 68 ? 18.555 0.515 -36.164 1.00 92.81 68 TRP A O 1
ATOM 546 N N . ALA A 1 69 ? 16.443 1.042 -35.637 1.00 93.94 69 ALA A N 1
ATOM 547 C CA . ALA A 1 69 ? 15.885 0.634 -36.924 1.00 93.94 69 ALA A CA 1
ATOM 548 C C . ALA A 1 69 ? 16.495 1.435 -38.089 1.00 93.94 69 ALA A C 1
ATOM 550 O O . ALA A 1 69 ? 16.802 0.856 -39.129 1.00 93.94 69 ALA A O 1
ATOM 551 N N . MET A 1 70 ? 16.747 2.735 -37.885 1.00 95.12 70 MET A N 1
ATOM 552 C CA . MET A 1 70 ? 17.343 3.615 -38.896 1.00 95.12 70 MET A CA 1
ATOM 553 C C . MET A 1 70 ? 18.849 3.395 -39.099 1.00 95.12 70 MET A C 1
ATOM 555 O O . MET A 1 70 ? 19.315 3.387 -40.233 1.00 95.12 70 MET A O 1
ATOM 559 N N . LYS A 1 71 ? 19.632 3.260 -38.018 1.00 93.06 71 LYS A N 1
ATOM 560 C CA . LYS A 1 71 ? 21.111 3.257 -38.095 1.00 93.06 71 LYS A CA 1
ATOM 561 C C . LYS A 1 71 ? 21.756 1.889 -37.867 1.00 93.06 71 LYS A C 1
ATOM 563 O O . LYS A 1 71 ? 22.946 1.737 -38.118 1.00 93.06 71 LYS A O 1
ATOM 568 N N . ARG A 1 72 ? 21.011 0.924 -37.321 1.00 91.12 72 ARG A N 1
ATOM 569 C CA . ARG A 1 72 ? 21.471 -0.409 -36.876 1.00 91.12 72 ARG A CA 1
ATOM 570 C C . ARG A 1 72 ? 22.769 -0.386 -36.062 1.00 91.12 72 ARG A C 1
ATOM 572 O O . ARG A 1 72 ? 23.567 -1.318 -36.107 1.00 91.12 72 ARG A O 1
ATOM 579 N N . SER A 1 73 ? 22.973 0.676 -35.284 1.00 91.69 73 SER A N 1
ATOM 580 C CA . SER A 1 73 ? 24.203 0.850 -34.515 1.00 91.69 73 SER A CA 1
ATOM 581 C C . SER A 1 73 ? 24.253 -0.102 -33.309 1.00 91.69 73 SER A C 1
ATOM 583 O O . SER A 1 73 ? 23.278 -0.188 -32.549 1.00 91.69 73 SER A O 1
ATOM 585 N N . PRO A 1 74 ? 25.398 -0.763 -33.049 1.00 90.12 74 PRO A N 1
ATOM 586 C CA . PRO A 1 74 ? 25.581 -1.599 -31.864 1.00 90.12 74 PRO A CA 1
ATOM 587 C C . PRO A 1 74 ? 25.529 -0.793 -30.557 1.00 90.12 74 PRO A C 1
ATOM 589 O O . PRO A 1 74 ? 25.167 -1.335 -29.510 1.00 90.12 74 PRO A O 1
ATOM 592 N N . THR A 1 75 ? 25.837 0.510 -30.594 1.00 91.00 75 THR A N 1
ATOM 593 C CA . THR A 1 75 ? 25.723 1.381 -29.414 1.00 91.00 75 THR A CA 1
ATOM 594 C C . THR A 1 75 ? 24.267 1.554 -28.994 1.00 91.00 75 THR A C 1
ATOM 596 O O . THR A 1 75 ? 23.948 1.384 -27.817 1.00 91.00 75 THR A O 1
ATOM 599 N N . THR A 1 76 ? 23.360 1.785 -29.948 1.00 88.38 76 THR A N 1
ATOM 600 C CA . THR A 1 76 ? 21.921 1.929 -29.683 1.00 88.38 76 THR A CA 1
ATOM 601 C C . THR A 1 76 ? 21.333 0.653 -29.087 1.00 88.38 76 THR A C 1
ATOM 603 O O . THR A 1 76 ? 20.558 0.723 -28.137 1.00 88.38 76 THR A O 1
ATOM 606 N N . LEU A 1 77 ? 21.778 -0.520 -29.551 1.00 88.50 77 LEU A N 1
ATOM 607 C CA . LEU A 1 77 ? 21.368 -1.805 -28.979 1.00 88.50 77 LEU A CA 1
ATOM 608 C C . LEU A 1 77 ? 21.802 -1.951 -27.509 1.00 88.50 77 LEU A C 1
ATOM 610 O O . LEU A 1 77 ? 21.063 -2.489 -26.683 1.00 88.50 77 LEU A O 1
ATOM 614 N N . LYS A 1 78 ? 22.990 -1.445 -27.154 1.00 89.81 78 LYS A N 1
ATOM 615 C CA . LYS A 1 78 ? 23.495 -1.449 -25.772 1.00 89.81 78 LYS A CA 1
ATOM 616 C C . LYS A 1 78 ? 22.639 -0.562 -24.858 1.00 89.81 78 LYS A C 1
ATOM 618 O O . LYS A 1 78 ? 22.318 -0.978 -23.745 1.00 89.81 78 LYS A O 1
ATOM 623 N N . HIS A 1 79 ? 22.225 0.612 -25.339 1.00 87.81 79 HIS A N 1
ATOM 624 C CA . HIS A 1 79 ? 21.295 1.493 -24.622 1.00 87.81 79 HIS A CA 1
ATOM 625 C C . HIS A 1 79 ? 19.907 0.870 -24.482 1.00 87.81 79 HIS A C 1
ATOM 627 O O . HIS A 1 79 ? 19.355 0.876 -23.385 1.00 87.81 79 HIS A O 1
ATOM 633 N N . LEU A 1 80 ? 19.386 0.255 -25.545 1.00 90.00 80 LEU A N 1
ATOM 634 C CA . LEU A 1 80 ? 18.087 -0.412 -25.525 1.00 90.00 80 LEU A CA 1
ATOM 635 C C . LEU A 1 80 ? 18.041 -1.524 -24.470 1.00 90.00 80 LEU A C 1
ATOM 637 O O . LEU A 1 80 ? 17.099 -1.599 -23.690 1.00 90.00 80 LEU A O 1
ATOM 641 N N . ARG A 1 81 ? 19.098 -2.343 -24.375 1.00 88.94 81 ARG A N 1
ATOM 642 C CA . ARG A 1 81 ? 19.210 -3.378 -23.333 1.00 88.94 81 ARG A CA 1
ATOM 643 C C . ARG A 1 81 ? 19.244 -2.789 -21.925 1.00 88.94 81 ARG A C 1
ATOM 645 O O . ARG A 1 81 ? 18.653 -3.365 -21.017 1.00 88.94 81 ARG A O 1
ATOM 652 N N . ARG A 1 82 ? 19.929 -1.657 -21.735 1.00 89.88 82 ARG A N 1
ATOM 653 C CA . ARG A 1 82 ? 19.996 -0.972 -20.437 1.00 89.88 82 ARG A CA 1
ATOM 654 C C . ARG A 1 82 ? 18.624 -0.439 -20.023 1.00 89.88 82 ARG A C 1
ATOM 656 O O . ARG A 1 82 ? 18.175 -0.765 -18.931 1.00 89.88 82 ARG A O 1
ATOM 663 N N . HIS A 1 83 ? 17.964 0.331 -20.887 1.00 89.06 83 HIS A N 1
ATOM 664 C CA . HIS A 1 83 ? 16.648 0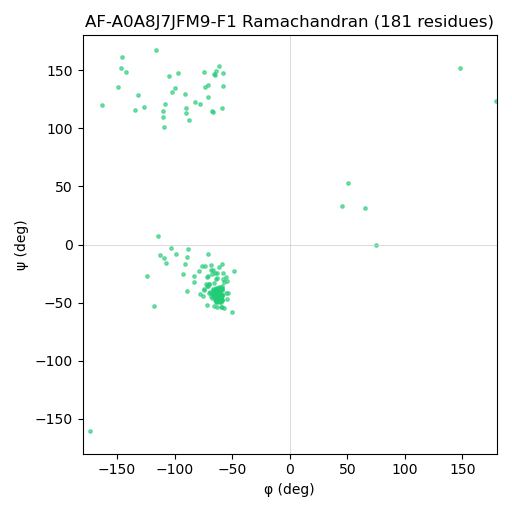.907 -20.594 1.00 89.06 83 HIS A CA 1
ATOM 665 C C . HIS A 1 83 ? 15.563 -0.165 -20.482 1.00 89.06 83 HIS A C 1
ATOM 667 O O . HIS A 1 83 ? 14.760 -0.120 -19.560 1.00 89.06 83 HIS A O 1
ATOM 673 N N . GLY A 1 84 ? 15.609 -1.208 -21.316 1.00 88.06 84 GLY A N 1
ATOM 674 C CA . GLY A 1 84 ? 14.736 -2.372 -21.166 1.00 88.06 84 GLY A CA 1
ATOM 675 C C . GLY A 1 84 ? 14.909 -3.069 -19.812 1.00 88.06 84 GLY A C 1
ATOM 676 O O . GLY A 1 84 ? 13.925 -3.453 -19.189 1.00 88.06 84 GLY A O 1
ATOM 677 N N . GLY A 1 85 ? 16.147 -3.174 -19.313 1.00 86.06 85 GLY A N 1
ATOM 678 C CA . GLY A 1 85 ? 16.424 -3.680 -17.967 1.00 86.06 85 GLY A CA 1
ATOM 679 C C . GLY A 1 85 ? 15.854 -2.791 -16.857 1.00 86.06 85 GLY A C 1
ATOM 680 O O . GLY A 1 85 ? 15.284 -3.314 -15.904 1.00 86.06 85 GLY A O 1
ATOM 681 N N . ILE A 1 86 ? 15.958 -1.465 -16.995 1.00 85.31 86 ILE A N 1
ATOM 682 C CA . ILE A 1 86 ? 15.382 -0.496 -16.045 1.00 85.31 86 ILE A CA 1
ATOM 683 C C . ILE A 1 86 ? 13.852 -0.579 -16.050 1.00 85.31 86 ILE A C 1
ATOM 685 O O . ILE A 1 86 ? 13.249 -0.698 -14.988 1.00 85.31 86 ILE A O 1
ATOM 689 N N . ALA A 1 87 ? 13.223 -0.578 -17.225 1.00 85.19 87 ALA A N 1
ATOM 690 C CA . ALA A 1 87 ? 11.774 -0.693 -17.356 1.00 85.19 87 ALA A CA 1
ATOM 691 C C . ALA A 1 87 ? 11.260 -2.009 -16.755 1.00 85.19 87 ALA A C 1
ATOM 693 O O . ALA A 1 87 ? 10.333 -1.997 -15.948 1.00 85.19 87 ALA A O 1
ATOM 694 N N . LEU A 1 88 ? 11.907 -3.137 -17.072 1.00 85.75 88 LEU A N 1
ATOM 695 C CA . LEU A 1 88 ? 11.573 -4.431 -16.478 1.00 85.75 88 LEU A CA 1
ATOM 696 C C . LEU A 1 88 ? 11.722 -4.402 -14.953 1.00 85.75 88 LEU A C 1
ATOM 698 O O . LEU A 1 88 ? 10.847 -4.889 -14.240 1.00 85.75 88 LEU A O 1
ATOM 702 N N . PHE A 1 89 ? 12.807 -3.809 -14.452 1.00 82.88 89 PHE A N 1
ATOM 703 C CA . PHE A 1 89 ? 13.033 -3.650 -13.023 1.00 82.88 89 PHE A CA 1
ATOM 704 C C . PHE A 1 89 ? 11.902 -2.850 -12.353 1.00 82.88 89 PHE A C 1
ATOM 706 O O . PHE A 1 89 ? 11.353 -3.305 -11.350 1.00 82.88 89 PHE A O 1
ATOM 713 N N . LEU A 1 90 ? 11.511 -1.705 -12.922 1.00 82.75 90 LEU A N 1
ATOM 714 C CA . LEU A 1 90 ? 10.420 -0.873 -12.407 1.00 82.75 90 LEU A CA 1
ATOM 715 C C . LEU A 1 90 ? 9.084 -1.624 -12.395 1.00 82.75 90 LEU A C 1
ATOM 717 O O . LEU A 1 90 ? 8.357 -1.555 -11.406 1.00 82.75 90 LEU A O 1
ATOM 721 N N . VAL A 1 91 ? 8.780 -2.383 -13.451 1.00 84.44 91 VAL A N 1
ATOM 722 C CA . VAL A 1 91 ? 7.556 -3.195 -13.536 1.00 84.44 91 VAL A CA 1
ATOM 723 C C . VAL A 1 91 ? 7.541 -4.279 -12.459 1.00 84.44 91 VAL A C 1
ATOM 725 O O . VAL A 1 91 ? 6.569 -4.390 -11.713 1.00 84.44 91 VAL A O 1
ATOM 728 N N . VAL A 1 92 ? 8.622 -5.051 -12.324 1.00 84.25 92 VAL A N 1
ATOM 729 C CA . VAL A 1 92 ? 8.723 -6.107 -11.303 1.00 84.25 92 VAL A CA 1
ATOM 730 C C . VAL A 1 92 ? 8.624 -5.511 -9.899 1.00 84.25 92 VAL A C 1
ATOM 732 O O . VAL A 1 92 ? 7.883 -6.024 -9.061 1.00 84.25 92 VAL A O 1
ATOM 735 N N . ASN A 1 93 ? 9.320 -4.402 -9.646 1.00 78.56 93 ASN A N 1
ATOM 736 C CA . ASN A 1 93 ? 9.268 -3.701 -8.369 1.00 78.56 93 ASN A CA 1
ATOM 737 C C . ASN A 1 93 ? 7.848 -3.203 -8.056 1.00 78.56 93 ASN A C 1
ATOM 739 O O . ASN A 1 93 ? 7.368 -3.395 -6.940 1.00 78.56 93 ASN A O 1
ATOM 743 N N . GLY A 1 94 ? 7.150 -2.646 -9.049 1.00 78.12 94 GLY A N 1
ATOM 744 C CA . GLY A 1 94 ? 5.756 -2.227 -8.932 1.00 78.12 94 GLY A CA 1
ATOM 745 C C . GLY A 1 94 ? 4.819 -3.382 -8.573 1.00 78.12 94 GLY A C 1
ATOM 746 O O . GLY A 1 94 ? 4.041 -3.261 -7.630 1.00 78.12 94 GLY A O 1
ATOM 747 N N . ILE A 1 95 ? 4.935 -4.527 -9.255 1.00 81.44 95 ILE A N 1
ATOM 748 C CA . ILE A 1 95 ? 4.107 -5.720 -8.996 1.00 81.44 95 ILE A CA 1
ATOM 749 C C . ILE A 1 95 ? 4.333 -6.259 -7.577 1.00 81.44 95 ILE A C 1
ATOM 751 O O . ILE A 1 95 ? 3.373 -6.564 -6.860 1.00 81.44 95 ILE A O 1
ATOM 755 N N . VAL A 1 96 ? 5.598 -6.368 -7.157 1.00 78.06 96 VAL A N 1
ATOM 756 C CA . VAL A 1 96 ? 5.955 -6.864 -5.820 1.00 78.06 96 VAL A CA 1
ATOM 757 C C . VAL A 1 96 ? 5.437 -5.912 -4.743 1.00 78.06 96 VAL A C 1
ATOM 759 O O . VAL A 1 96 ? 4.757 -6.356 -3.817 1.00 78.06 96 VAL A O 1
ATOM 762 N N . ASN A 1 97 ? 5.685 -4.608 -4.883 1.00 73.50 97 ASN A N 1
ATOM 763 C CA . ASN A 1 97 ? 5.240 -3.612 -3.910 1.00 73.50 97 ASN A CA 1
ATOM 764 C C . ASN A 1 97 ? 3.718 -3.508 -3.831 1.00 73.50 97 ASN A C 1
ATOM 766 O O . ASN A 1 97 ? 3.178 -3.400 -2.732 1.00 73.50 97 ASN A O 1
ATOM 770 N N . TYR A 1 98 ? 3.017 -3.601 -4.961 1.00 76.06 98 TYR A N 1
ATOM 771 C CA . TYR A 1 98 ? 1.557 -3.624 -4.973 1.00 76.06 98 TYR A CA 1
ATOM 772 C C . TYR A 1 98 ? 1.008 -4.841 -4.218 1.00 76.06 98 TYR A C 1
ATOM 774 O O . TYR A 1 98 ? 0.145 -4.705 -3.352 1.00 76.06 98 TYR A O 1
ATOM 782 N N . SER A 1 99 ? 1.558 -6.029 -4.484 1.00 78.12 99 SER A N 1
ATOM 783 C CA . SER A 1 99 ? 1.119 -7.275 -3.843 1.00 78.12 99 SER A CA 1
ATOM 784 C C . SER A 1 99 ? 1.362 -7.264 -2.331 1.00 78.12 99 SER A C 1
ATOM 786 O O . SER A 1 99 ? 0.494 -7.660 -1.550 1.00 78.12 99 SER A O 1
ATOM 788 N N . VAL A 1 100 ? 2.536 -6.795 -1.901 1.00 76.25 100 VAL A N 1
ATOM 789 C CA . VAL A 1 100 ? 2.879 -6.662 -0.477 1.00 76.25 100 VAL A CA 1
ATOM 790 C C . VAL A 1 100 ? 2.015 -5.589 0.185 1.00 76.25 100 VAL A C 1
ATOM 792 O O . VAL A 1 100 ? 1.439 -5.843 1.243 1.00 76.25 100 VAL A O 1
ATOM 795 N N . GLY A 1 101 ? 1.861 -4.428 -0.454 1.00 73.31 101 GLY A N 1
ATOM 796 C CA . GLY A 1 101 ? 1.029 -3.331 0.036 1.00 73.31 101 GLY A CA 1
ATOM 797 C C . GLY A 1 101 ? -0.431 -3.743 0.223 1.00 73.31 101 GLY A C 1
ATOM 798 O O . GLY A 1 101 ? -1.007 -3.471 1.273 1.00 73.31 101 GLY A O 1
ATOM 799 N N . SER A 1 102 ? -1.002 -4.477 -0.737 1.00 76.19 102 SER A N 1
ATOM 800 C CA . SER A 1 102 ? -2.365 -5.015 -0.650 1.00 76.19 102 SER A CA 1
ATOM 801 C C . SER A 1 102 ? -2.527 -6.000 0.512 1.00 76.19 102 SER A C 1
ATOM 803 O O . SER A 1 102 ? -3.479 -5.894 1.283 1.00 76.19 102 SER A O 1
ATOM 805 N N . LYS A 1 103 ? -1.574 -6.923 0.711 1.00 81.31 103 LYS A N 1
ATOM 806 C CA . LYS A 1 103 ? -1.614 -7.861 1.847 1.00 81.31 103 LYS A CA 1
ATOM 807 C C . LYS A 1 103 ? -1.531 -7.151 3.192 1.00 81.31 103 LYS A C 1
ATOM 809 O O . LYS A 1 103 ? -2.277 -7.511 4.102 1.00 81.31 103 LYS A O 1
ATOM 814 N N . ILE A 1 104 ? -0.638 -6.165 3.313 1.00 80.62 104 ILE A N 1
ATOM 815 C CA . ILE A 1 104 ? -0.524 -5.356 4.527 1.00 80.62 104 ILE A CA 1
ATOM 816 C C . ILE A 1 104 ? -1.855 -4.662 4.772 1.00 80.62 104 ILE A C 1
ATOM 818 O O . ILE A 1 104 ? -2.415 -4.885 5.835 1.00 80.62 104 ILE A O 1
ATOM 822 N N . LEU A 1 105 ? -2.392 -3.934 3.785 1.00 77.19 105 LEU A N 1
ATOM 823 C CA . LEU A 1 105 ? -3.663 -3.216 3.896 1.00 77.19 105 LEU A CA 1
ATOM 824 C C . LEU A 1 105 ? -4.809 -4.137 4.333 1.00 77.19 105 LEU A C 1
ATOM 826 O O . LEU A 1 105 ? -5.505 -3.811 5.285 1.00 77.19 105 LEU A O 1
ATOM 830 N N . ASN A 1 106 ? -4.954 -5.311 3.718 1.00 82.25 106 ASN A N 1
ATOM 831 C CA . ASN A 1 106 ? -6.000 -6.271 4.081 1.00 82.25 106 ASN A CA 1
ATOM 832 C C . ASN A 1 106 ? -5.855 -6.780 5.524 1.00 82.25 106 ASN A C 1
ATOM 834 O O . ASN A 1 106 ? -6.850 -6.949 6.226 1.00 82.25 106 ASN A O 1
ATOM 838 N N . SER A 1 107 ? -4.627 -7.047 5.981 1.00 84.81 107 SER A N 1
ATOM 839 C CA . SER A 1 107 ? -4.377 -7.445 7.374 1.00 84.81 107 SER A CA 1
ATOM 840 C C . SER A 1 107 ? -4.775 -6.333 8.342 1.00 84.81 107 SER A C 1
ATOM 842 O O . SER A 1 107 ? -5.405 -6.573 9.366 1.00 84.81 107 SER A O 1
ATOM 844 N N . ASP A 1 108 ? -4.399 -5.118 7.991 1.00 82.69 108 ASP A N 1
ATOM 845 C CA . ASP A 1 108 ? -4.609 -3.890 8.735 1.00 82.69 108 ASP A CA 1
ATOM 846 C C . ASP A 1 108 ? -6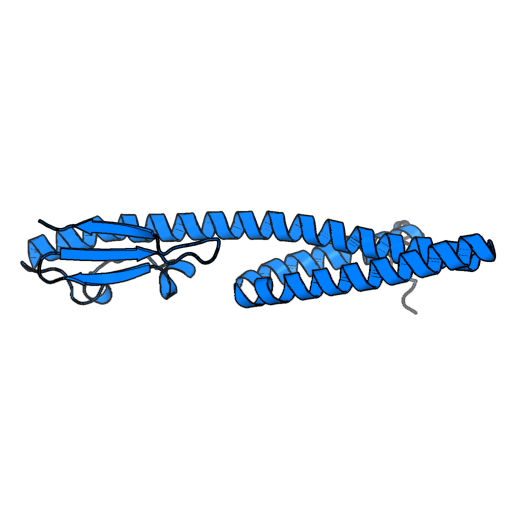.117 -3.540 8.839 1.00 82.69 108 ASP A C 1
ATOM 848 O O . ASP A 1 108 ? -6.602 -3.154 9.906 1.00 82.69 108 ASP A O 1
ATOM 852 N N . GLU A 1 109 ? -6.878 -3.750 7.760 1.00 83.06 109 GLU A N 1
ATOM 853 C CA . GLU A 1 109 ? -8.342 -3.638 7.720 1.00 83.06 109 GLU A CA 1
ATOM 854 C C . GLU A 1 109 ? -9.022 -4.693 8.599 1.00 83.06 109 GLU A C 1
ATOM 856 O O . GLU A 1 109 ? -9.887 -4.348 9.405 1.00 83.06 109 GLU A O 1
ATOM 861 N N . ARG A 1 110 ? -8.587 -5.959 8.525 1.00 86.88 110 ARG A N 1
ATOM 862 C CA . ARG A 1 110 ? -9.101 -7.030 9.398 1.00 86.88 110 ARG A CA 1
ATOM 863 C C . ARG A 1 110 ? -8.871 -6.722 10.872 1.00 86.88 110 ARG A C 1
ATOM 865 O O . ARG A 1 110 ? -9.777 -6.909 11.674 1.00 86.88 110 ARG A O 1
ATOM 872 N N . SER A 1 111 ? -7.690 -6.220 11.236 1.00 88.44 111 SER A N 1
ATOM 873 C CA . SER A 1 111 ? -7.402 -5.821 12.618 1.00 88.44 111 SER A CA 1
ATOM 874 C C . SER A 1 111 ? -8.279 -4.658 13.086 1.00 88.44 111 SER A C 1
ATOM 876 O O . SER A 1 111 ? -8.694 -4.642 14.241 1.00 88.44 111 SER A O 1
ATOM 878 N N . ALA A 1 112 ? -8.576 -3.687 12.217 1.00 86.50 112 ALA A N 1
ATOM 879 C CA . ALA A 1 112 ? -9.469 -2.584 12.561 1.00 86.50 112 ALA A CA 1
ATOM 880 C C . ALA A 1 112 ? -10.925 -3.048 12.734 1.00 86.50 112 ALA A C 1
ATOM 882 O O . ALA A 1 112 ? -11.586 -2.613 13.672 1.00 86.50 112 ALA A O 1
ATOM 883 N N . MET A 1 113 ? -11.400 -3.951 11.872 1.00 86.75 113 MET A N 1
ATOM 884 C CA . MET A 1 113 ? -12.737 -4.538 11.980 1.00 86.75 113 MET A CA 1
ATOM 885 C C . MET A 1 113 ? -12.880 -5.368 13.261 1.00 86.75 113 MET A C 1
ATOM 887 O O . MET A 1 113 ? -13.786 -5.104 14.045 1.00 86.75 113 MET A O 1
ATOM 891 N N . ALA A 1 114 ? -11.924 -6.262 13.533 1.00 90.06 114 ALA A N 1
ATOM 892 C CA . ALA A 1 114 ? -11.899 -7.064 14.756 1.00 90.06 114 ALA A CA 1
ATOM 893 C C . ALA A 1 114 ? -11.858 -6.196 16.026 1.00 90.06 114 ALA A C 1
ATOM 895 O O . ALA A 1 114 ? -12.490 -6.522 17.027 1.00 90.06 114 ALA A O 1
ATOM 896 N N . TYR A 1 115 ? -11.153 -5.059 15.985 1.00 91.38 115 TYR A N 1
ATOM 897 C CA . TYR A 1 115 ? -11.172 -4.094 17.081 1.00 91.38 115 TYR A CA 1
ATOM 898 C C . TYR A 1 115 ? -12.572 -3.510 17.294 1.00 91.38 115 TYR A C 1
ATOM 900 O O . TYR A 1 115 ? -13.087 -3.587 18.405 1.00 91.38 115 TYR A O 1
ATOM 908 N N . CYS A 1 116 ? -13.209 -2.964 16.254 1.00 88.44 116 CYS A N 1
ATOM 909 C CA . CYS A 1 116 ? -14.542 -2.377 16.405 1.00 88.44 116 CYS A CA 1
ATOM 910 C C . CYS A 1 116 ? -15.575 -3.439 16.861 1.00 88.44 116 CYS A C 1
ATOM 912 O O . CYS A 1 116 ? -16.404 -3.131 17.710 1.00 88.44 116 CYS A O 1
ATOM 914 N N . GLU A 1 117 ? -15.479 -4.692 16.392 1.00 89.81 117 GLU A N 1
ATOM 915 C CA . GLU A 1 117 ? -16.314 -5.815 16.864 1.00 89.81 117 GLU A CA 1
ATOM 916 C C . GLU A 1 117 ? -16.085 -6.138 18.347 1.00 89.81 117 GLU A C 1
ATOM 918 O O . GLU A 1 117 ? -17.038 -6.341 19.092 1.00 89.81 117 GLU A O 1
ATOM 923 N N . SER A 1 118 ? -14.831 -6.123 18.808 1.00 91.25 118 SER A N 1
ATOM 924 C CA . SER A 1 118 ? -14.499 -6.385 20.217 1.00 91.25 118 SER A CA 1
ATOM 925 C C . SER A 1 118 ? -14.969 -5.291 21.183 1.00 91.25 118 SER A C 1
ATOM 927 O O . SER A 1 118 ? -15.121 -5.543 22.375 1.00 91.25 118 SER A O 1
ATOM 929 N N . VAL A 1 119 ? -15.195 -4.074 20.681 1.00 92.06 119 VAL A N 1
ATOM 930 C CA . VAL A 1 119 ? -15.619 -2.919 21.486 1.00 92.06 119 VAL A CA 1
ATOM 931 C C . VAL A 1 119 ? -17.134 -2.916 21.723 1.00 92.06 119 VAL A C 1
ATOM 933 O O . VAL A 1 119 ? -17.573 -2.419 22.755 1.00 92.06 119 VAL A O 1
ATOM 936 N N . ILE A 1 120 ? -17.927 -3.510 20.824 1.00 92.50 120 ILE A N 1
ATOM 937 C CA . ILE A 1 120 ? -19.396 -3.616 20.935 1.00 92.50 120 ILE A CA 1
ATOM 938 C C . ILE A 1 120 ? -19.855 -4.163 22.297 1.00 92.50 120 ILE A C 1
ATOM 940 O O . ILE A 1 120 ? -20.540 -3.429 23.010 1.00 92.50 120 ILE A O 1
ATOM 944 N N . PRO A 1 121 ? -19.436 -5.369 22.732 1.00 93.88 121 PRO A N 1
ATOM 945 C CA . PRO A 1 121 ? -19.905 -5.919 24.004 1.00 93.88 121 PRO A CA 1
ATOM 946 C C . PRO A 1 121 ? -19.478 -5.068 25.209 1.00 93.88 121 PRO A C 1
ATOM 948 O O . PRO A 1 121 ? -20.138 -5.079 26.244 1.00 93.88 121 PRO A O 1
ATOM 951 N N . LEU A 1 122 ? -18.391 -4.297 25.091 1.00 95.00 122 LEU A N 1
ATOM 952 C CA . LEU A 1 122 ? -17.948 -3.389 26.150 1.00 95.00 122 LEU A CA 1
ATOM 953 C C . LEU A 1 122 ? -18.836 -2.140 26.240 1.00 95.00 122 LEU A C 1
ATOM 955 O O . LEU A 1 122 ? -19.127 -1.684 27.344 1.00 95.00 122 LEU A O 1
ATOM 959 N N . ILE A 1 123 ? -19.287 -1.607 25.100 1.00 93.94 123 ILE A N 1
ATOM 960 C CA . ILE A 1 123 ? -20.256 -0.502 25.042 1.00 93.94 123 ILE A CA 1
ATOM 961 C C . ILE A 1 123 ? -21.594 -0.950 25.637 1.00 93.94 123 ILE A C 1
ATOM 963 O O . ILE A 1 123 ? -22.155 -0.247 26.477 1.00 93.94 123 ILE A O 1
ATOM 967 N N . GLU A 1 124 ? -22.083 -2.124 25.238 1.00 93.88 124 GLU A N 1
ATOM 968 C CA . GLU A 1 124 ? -23.333 -2.695 25.750 1.00 93.88 124 GLU A CA 1
ATOM 969 C C . GLU A 1 124 ? -23.243 -2.972 27.257 1.00 93.88 124 GLU A C 1
ATOM 971 O O . GLU A 1 124 ? -24.129 -2.585 28.021 1.00 93.88 124 GLU A O 1
ATOM 976 N N . SER A 1 125 ? -22.131 -3.558 27.718 1.00 95.19 125 SER A N 1
ATOM 977 C CA . SER A 1 125 ? -21.891 -3.774 29.147 1.00 95.19 125 SER A CA 1
ATOM 978 C C . SER A 1 125 ? -21.859 -2.454 29.917 1.00 95.19 125 SER A C 1
ATOM 980 O O . SER A 1 125 ? -22.427 -2.382 31.006 1.00 95.19 125 SER A O 1
ATOM 982 N N . TYR A 1 126 ? -21.228 -1.408 29.380 1.00 95.25 126 TYR A N 1
ATOM 983 C CA . TYR A 1 126 ? -21.217 -0.085 30.005 1.00 95.25 126 TYR A CA 1
ATOM 984 C C . TYR A 1 126 ? -22.635 0.488 30.119 1.00 95.25 126 TYR A C 1
ATOM 986 O O . TYR A 1 126 ? -23.031 0.934 31.196 1.00 95.25 126 TYR A O 1
ATOM 994 N N . ALA A 1 127 ? -23.421 0.412 29.040 1.00 94.00 127 ALA A N 1
ATOM 995 C CA . ALA A 1 127 ? -24.803 0.884 29.023 1.00 94.00 127 ALA A CA 1
ATOM 996 C C . ALA A 1 127 ? -25.680 0.135 30.034 1.00 94.00 127 ALA A C 1
ATOM 998 O O . ALA A 1 127 ? -26.457 0.764 30.748 1.00 94.00 127 ALA A O 1
ATOM 999 N N . SER A 1 128 ? -25.496 -1.183 30.172 1.00 94.62 128 SER A N 1
ATOM 1000 C CA . SER A 1 128 ? -26.230 -1.985 31.160 1.00 94.62 128 SER A CA 1
ATOM 1001 C C . SER A 1 128 ? -25.926 -1.592 32.615 1.00 94.62 128 SER A C 1
ATOM 1003 O O . SER A 1 128 ? -26.793 -1.713 33.475 1.00 94.62 128 SER A O 1
ATOM 1005 N N . GLN A 1 129 ? -24.717 -1.091 32.895 1.00 95.81 129 GLN A N 1
ATOM 1006 C CA . GLN A 1 129 ? -24.278 -0.710 34.243 1.00 95.81 129 GLN A CA 1
ATOM 1007 C C . GLN A 1 129 ? -24.609 0.743 34.598 1.00 95.81 129 GLN A C 1
ATOM 1009 O O . GLN A 1 129 ? -24.969 1.028 35.737 1.00 95.81 129 GLN A O 1
ATOM 1014 N N . GLN A 1 130 ? -24.458 1.665 33.645 1.00 95.56 130 GLN A N 1
ATOM 1015 C CA . GLN A 1 130 ? -24.623 3.110 33.862 1.00 95.56 130 GLN A CA 1
ATOM 1016 C C . GLN A 1 130 ? -26.003 3.631 33.432 1.00 95.56 130 GLN A C 1
ATOM 1018 O O . GLN A 1 130 ? -26.327 4.796 33.654 1.00 95.56 130 GLN A O 1
ATOM 1023 N N . GLY A 1 131 ? -26.807 2.791 32.777 1.00 93.81 131 GLY A N 1
ATOM 1024 C CA . GLY A 1 131 ? -28.119 3.143 32.235 1.00 93.81 131 GLY A CA 1
ATOM 1025 C C . GLY A 1 131 ? -28.079 3.987 30.957 1.00 93.81 131 GLY A C 1
ATOM 1026 O O . GLY A 1 131 ? -29.132 4.318 30.428 1.00 93.81 131 GLY A O 1
ATOM 1027 N N . ASN A 1 132 ? -26.892 4.344 30.452 1.00 93.25 132 ASN A N 1
ATOM 1028 C CA . ASN A 1 132 ? -26.698 5.141 29.239 1.00 93.25 132 ASN A CA 1
ATOM 1029 C C . ASN A 1 132 ? -25.431 4.713 28.485 1.00 93.25 132 ASN A C 1
ATOM 1031 O O . ASN A 1 132 ? -24.452 4.277 29.094 1.00 93.25 132 ASN A O 1
ATOM 1035 N N . TYR A 1 133 ? -25.418 4.902 27.162 1.00 94.25 133 TYR A N 1
ATOM 1036 C CA . TYR A 1 133 ? -24.219 4.708 26.341 1.00 94.25 133 TYR A CA 1
ATOM 1037 C C . TYR A 1 133 ? -23.121 5.738 26.673 1.00 94.25 133 TYR A C 1
ATOM 1039 O O . TYR A 1 133 ? -23.444 6.891 26.985 1.00 94.25 133 TYR A O 1
ATOM 1047 N N . PRO A 1 134 ? -21.830 5.360 26.583 1.00 94.25 134 PRO A N 1
ATOM 1048 C CA . PRO A 1 134 ? -20.727 6.269 26.873 1.00 94.25 134 PRO A CA 1
ATOM 1049 C C . PRO A 1 134 ? -20.685 7.429 25.868 1.00 94.25 134 PRO A C 1
ATOM 1051 O O . PRO A 1 134 ? -20.975 7.270 24.690 1.00 94.25 134 PRO A O 1
ATOM 1054 N N . GLU A 1 135 ? -20.282 8.617 26.300 1.00 93.19 135 GLU A N 1
ATOM 1055 C CA . GLU A 1 135 ? -20.051 9.755 25.398 1.00 93.19 135 GLU A CA 1
ATOM 1056 C C . GLU A 1 135 ? -18.815 9.541 24.527 1.00 93.19 135 GLU A C 1
ATOM 1058 O O . GLU A 1 135 ? -18.765 9.954 23.369 1.00 93.19 135 GLU A O 1
ATOM 1063 N N . THR A 1 136 ? -17.806 8.878 25.089 1.00 92.94 136 THR A N 1
ATOM 1064 C CA . THR A 1 136 ? -16.545 8.575 24.417 1.00 92.94 136 THR A CA 1
ATOM 1065 C C . THR A 1 136 ? -16.062 7.192 24.820 1.00 92.94 136 THR A C 1
ATOM 1067 O O . THR A 1 136 ? -16.247 6.765 25.959 1.00 92.94 136 THR A O 1
ATOM 1070 N N . LEU A 1 137 ? -15.366 6.501 23.913 1.00 91.00 137 LEU A N 1
ATOM 1071 C CA . LEU A 1 137 ? -14.805 5.181 24.215 1.00 91.00 137 LEU A CA 1
ATOM 1072 C C . LEU A 1 137 ? -13.853 5.217 25.424 1.00 91.00 137 LEU A C 1
ATOM 1074 O O . LEU A 1 137 ? -13.817 4.264 26.186 1.00 91.00 137 LEU A O 1
ATOM 1078 N N . SER A 1 138 ? -13.162 6.332 25.681 1.00 91.12 138 SER A N 1
ATOM 1079 C CA . SER A 1 138 ? -12.272 6.492 26.843 1.00 91.12 138 SER A CA 1
ATOM 1080 C C . SER A 1 138 ? -12.938 6.308 28.212 1.00 91.12 138 SER A C 1
ATOM 1082 O O . SER A 1 138 ? -12.226 6.120 29.193 1.00 91.12 138 SER A O 1
ATOM 1084 N N . GLN A 1 139 ? -14.271 6.357 28.300 1.00 93.25 139 GLN A N 1
ATOM 1085 C CA . GLN A 1 139 ? -15.005 6.083 29.541 1.00 93.25 139 GLN A CA 1
ATOM 1086 C C . GLN A 1 139 ? -15.081 4.582 29.874 1.00 93.25 139 GLN A C 1
ATOM 1088 O O . GLN A 1 139 ? -15.340 4.221 31.021 1.00 93.25 139 GLN A O 1
ATOM 1093 N N . ILE A 1 140 ? -14.845 3.706 28.893 1.00 93.25 140 ILE A N 1
ATOM 1094 C CA . ILE A 1 140 ? -14.850 2.253 29.064 1.00 93.25 140 ILE A CA 1
ATOM 1095 C C . ILE A 1 140 ? -13.490 1.806 29.611 1.00 93.25 140 ILE A C 1
ATOM 1097 O O . ILE A 1 140 ? -12.444 2.015 28.992 1.00 93.25 140 ILE A O 1
ATOM 1101 N N . GLN A 1 141 ? -13.504 1.139 30.764 1.00 90.19 141 GLN A N 1
ATOM 1102 C CA . GLN A 1 141 ? -12.310 0.513 31.330 1.00 90.19 141 GLN A CA 1
ATOM 1103 C C . GLN A 1 141 ? -11.957 -0.766 30.553 1.00 90.19 141 GLN A C 1
ATOM 1105 O O . GLN A 1 141 ? -12.840 -1.470 30.072 1.00 90.19 141 GLN A O 1
ATOM 1110 N N . ASN A 1 142 ? -10.666 -1.098 30.459 1.00 89.94 142 ASN A N 1
ATOM 1111 C CA . ASN A 1 142 ? -10.160 -2.309 29.787 1.00 89.94 142 ASN A CA 1
ATOM 1112 C C . ASN A 1 142 ? -10.397 -2.376 28.268 1.00 89.94 142 ASN A C 1
ATOM 1114 O O . ASN A 1 142 ? -10.519 -3.462 27.701 1.00 89.94 142 ASN A O 1
ATOM 1118 N N . LEU A 1 143 ? -10.418 -1.230 27.585 1.00 90.19 143 LEU A N 1
ATOM 1119 C CA . LEU A 1 143 ? -10.413 -1.219 26.124 1.00 90.19 143 LEU A CA 1
ATOM 1120 C C . LEU A 1 143 ? -9.176 -1.944 25.562 1.00 90.19 143 LEU A C 1
ATOM 1122 O O . LEU A 1 143 ? -8.057 -1.700 26.029 1.00 90.19 143 LEU A O 1
ATOM 1126 N N . PRO A 1 144 ? -9.339 -2.782 24.522 1.00 88.81 144 PRO A N 1
ATOM 1127 C CA . PRO A 1 144 ? -8.207 -3.397 23.851 1.00 88.81 144 PRO A CA 1
ATOM 1128 C C . PRO A 1 144 ? -7.299 -2.334 23.223 1.00 88.81 144 PRO A C 1
ATOM 1130 O O . PRO A 1 144 ? -7.730 -1.236 22.860 1.00 88.81 144 PRO A O 1
ATOM 1133 N N . THR A 1 145 ? -6.018 -2.668 23.060 1.00 87.75 145 THR A N 1
ATOM 1134 C CA . THR A 1 145 ? -5.043 -1.766 22.437 1.00 87.75 145 THR A CA 1
ATOM 1135 C C . THR A 1 145 ? -5.481 -1.406 21.022 1.00 87.75 145 THR A C 1
ATOM 1137 O O . THR A 1 145 ? -5.541 -2.262 20.142 1.00 87.75 145 THR A O 1
ATOM 1140 N N . GLN A 1 146 ? -5.740 -0.119 20.790 1.00 85.31 146 GLN A N 1
ATOM 1141 C CA . GLN A 1 146 ? -6.276 0.365 19.524 1.00 85.31 146 GLN A CA 1
ATOM 1142 C C . GLN A 1 146 ? -5.257 0.201 18.372 1.00 85.31 146 GLN A C 1
ATOM 1144 O O . GLN A 1 146 ? -4.207 0.871 18.385 1.00 85.31 146 GLN A O 1
ATOM 1149 N N . PRO A 1 147 ? -5.538 -0.642 17.351 1.00 83.69 147 PRO A N 1
ATOM 1150 C CA . PRO A 1 147 ? -4.652 -0.814 16.205 1.00 83.69 147 PRO A CA 1
ATOM 1151 C C . PRO A 1 147 ? -4.535 0.483 15.406 1.00 83.69 147 PRO A C 1
ATOM 1153 O O . PRO A 1 147 ? -5.475 1.276 15.326 1.00 83.69 147 PRO A O 1
ATOM 1156 N N . ARG A 1 148 ? -3.376 0.711 14.778 1.00 73.19 148 ARG A N 1
ATOM 1157 C CA . ARG A 1 148 ? -3.009 2.023 14.218 1.00 73.19 148 ARG A CA 1
ATOM 1158 C C . ARG A 1 148 ? -4.053 2.608 13.264 1.00 73.19 148 ARG A C 1
ATOM 1160 O O . ARG A 1 148 ? -4.323 3.800 13.336 1.00 73.19 148 ARG A O 1
ATOM 1167 N N . LEU A 1 149 ? -4.637 1.789 12.387 1.00 72.69 149 LEU A N 1
ATOM 1168 C CA . LEU A 1 149 ? -5.667 2.254 11.455 1.00 72.69 149 LEU A CA 1
ATOM 1169 C C . LEU A 1 149 ? -6.983 2.607 12.135 1.00 72.69 149 LEU A C 1
ATOM 1171 O O . LEU A 1 149 ? -7.637 3.550 11.709 1.00 72.69 149 LEU A O 1
ATOM 1175 N N . SER A 1 150 ? -7.363 1.898 13.196 1.00 72.94 150 SER A N 1
ATOM 1176 C CA . SER A 1 150 ? -8.600 2.202 13.917 1.00 72.94 150 SER A CA 1
ATOM 1177 C C . SER A 1 150 ? -8.535 3.545 14.653 1.00 72.94 150 SER A C 1
ATOM 1179 O O . SER A 1 150 ? -9.572 4.185 14.776 1.00 72.94 150 SER A O 1
ATOM 1181 N N . ARG A 1 151 ? -7.335 4.034 15.021 1.00 77.69 151 ARG A N 1
ATOM 1182 C CA . ARG A 1 151 ? -7.136 5.351 15.669 1.00 77.69 151 ARG A CA 1
ATOM 1183 C C . ARG A 1 151 ? -7.681 6.520 14.858 1.00 77.69 151 ARG A C 1
ATOM 1185 O O . ARG A 1 151 ? -8.098 7.517 15.428 1.00 77.69 151 ARG A O 1
ATOM 1192 N N . THR A 1 152 ? -7.642 6.416 13.534 1.00 71.88 152 THR A N 1
ATOM 1193 C CA . THR A 1 152 ? -8.108 7.476 12.630 1.00 71.88 152 THR A CA 1
ATOM 1194 C C . THR A 1 152 ? -9.355 7.084 11.848 1.00 71.88 152 THR A C 1
ATOM 1196 O O . THR A 1 152 ? -9.924 7.932 11.163 1.00 71.88 152 THR A O 1
ATOM 1199 N N . ARG 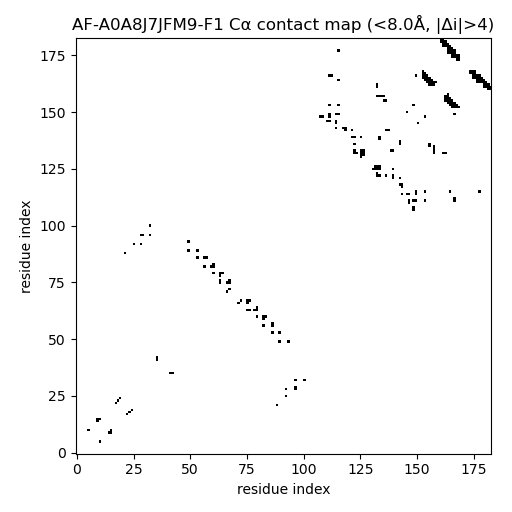A 1 153 ? -9.773 5.811 11.906 1.00 74.25 153 ARG A N 1
ATOM 1200 C CA . ARG A 1 153 ? -10.823 5.274 11.028 1.00 74.25 153 ARG A CA 1
ATOM 1201 C C . ARG A 1 153 ? -12.014 4.652 11.730 1.00 74.25 153 ARG A C 1
ATOM 1203 O O . ARG A 1 153 ? -13.057 4.643 11.089 1.00 74.25 153 ARG A O 1
ATOM 1210 N N . CYS A 1 154 ? -11.878 4.127 12.951 1.00 77.94 154 CYS A N 1
ATOM 1211 C CA . CYS A 1 154 ? -13.019 3.645 13.735 1.00 77.94 154 CYS A CA 1
ATOM 1212 C C . CYS A 1 154 ? -13.550 4.851 14.512 1.00 77.94 154 CYS A C 1
ATOM 1214 O O . CYS A 1 154 ? -12.884 5.352 15.418 1.00 77.94 154 CYS A O 1
ATOM 1216 N N . ILE A 1 155 ? -14.699 5.367 14.089 1.00 84.38 155 ILE A N 1
ATOM 1217 C CA . ILE A 1 155 ? -15.320 6.552 14.669 1.00 84.38 155 ILE A CA 1
ATOM 1218 C C . ILE A 1 155 ? -16.545 6.093 15.443 1.00 84.38 155 ILE A C 1
ATOM 1220 O O . ILE A 1 155 ? -17.441 5.465 14.880 1.00 84.38 155 ILE A O 1
ATOM 1224 N N . TYR A 1 156 ? -16.541 6.398 16.735 1.00 89.81 156 TYR A N 1
ATOM 1225 C CA . TYR A 1 156 ? -17.676 6.196 17.616 1.00 89.81 156 TYR A CA 1
ATOM 1226 C C . TYR A 1 156 ? -18.542 7.453 17.631 1.00 89.81 156 TYR A C 1
ATOM 1228 O O . TYR A 1 156 ? -18.034 8.553 17.860 1.00 89.81 156 TYR A O 1
ATOM 1236 N N . HIS A 1 157 ? -19.840 7.279 17.412 1.00 89.50 157 HIS A N 1
ATOM 1237 C CA . HIS A 1 157 ? -20.838 8.326 17.562 1.00 89.50 157 HIS A CA 1
ATOM 1238 C C . HIS A 1 157 ? -21.947 7.841 18.493 1.00 89.50 157 HIS A C 1
ATOM 1240 O O . HIS A 1 157 ? -22.645 6.875 18.184 1.00 89.50 157 HIS A O 1
ATOM 1246 N N . ARG A 1 158 ? -22.130 8.533 19.621 1.00 88.50 158 ARG A N 1
ATOM 1247 C CA . ARG A 1 158 ? -23.318 8.367 20.462 1.00 88.50 158 ARG A CA 1
ATOM 1248 C C . ARG A 1 158 ? -24.531 8.965 19.743 1.00 88.50 158 ARG A C 1
ATOM 1250 O O . ARG A 1 158 ? -24.433 10.038 19.146 1.00 88.50 158 ARG A O 1
ATOM 1257 N N . ARG A 1 159 ? -25.660 8.262 19.792 1.00 87.81 159 ARG A N 1
ATOM 1258 C CA . ARG A 1 159 ? -26.982 8.727 19.352 1.00 87.81 159 ARG A CA 1
ATOM 1259 C C . ARG A 1 159 ? -27.909 8.778 20.569 1.00 87.81 159 ARG A C 1
ATOM 1261 O O . ARG A 1 159 ? -27.567 8.234 21.617 1.00 87.81 159 ARG A O 1
ATOM 1268 N N . ASP A 1 160 ? -29.062 9.421 20.429 1.00 83.88 160 ASP A N 1
ATOM 1269 C CA . ASP A 1 160 ? -29.998 9.598 21.548 1.00 83.88 160 ASP A CA 1
ATOM 1270 C C . ASP A 1 160 ? -30.479 8.252 22.119 1.00 83.88 160 ASP A C 1
ATOM 1272 O O . ASP A 1 160 ? -30.544 8.084 23.332 1.00 83.88 160 ASP A O 1
ATOM 1276 N N . GLU A 1 161 ? -30.706 7.261 21.251 1.00 83.12 161 GLU A N 1
ATOM 1277 C CA . GLU A 1 161 ? -31.228 5.934 21.623 1.00 83.12 161 GLU A CA 1
ATOM 1278 C C . GLU A 1 161 ? -30.224 4.792 21.390 1.00 83.12 161 GLU A C 1
ATOM 1280 O O . GLU A 1 161 ? -30.561 3.616 21.513 1.00 83.12 161 GLU A O 1
ATOM 1285 N N . GLY A 1 162 ? -28.977 5.107 21.034 1.00 89.00 162 GLY A N 1
ATOM 1286 C CA . GLY A 1 162 ? -28.050 4.092 20.546 1.00 89.00 162 GLY A CA 1
ATOM 1287 C C . GLY A 1 162 ? -26.632 4.585 20.324 1.00 89.00 162 GLY A C 1
ATOM 1288 O O . GLY A 1 162 ? -26.198 5.626 20.823 1.00 89.00 162 GLY A O 1
ATOM 1289 N N . TYR A 1 163 ? -25.897 3.832 19.517 1.00 90.19 163 TYR A N 1
ATOM 1290 C CA . TYR A 1 163 ? -24.567 4.215 19.075 1.00 90.19 163 TYR A CA 1
ATOM 1291 C C . TYR A 1 163 ? -24.295 3.738 17.650 1.00 90.19 163 TYR A C 1
ATOM 1293 O O . TYR A 1 163 ? -24.960 2.855 17.105 1.00 90.19 163 TYR A O 1
ATOM 1301 N N . GLU A 1 164 ? -23.291 4.352 17.040 1.00 88.88 164 GLU A N 1
ATOM 1302 C CA . GLU A 1 164 ? -22.830 4.031 15.701 1.00 88.88 164 GLU A CA 1
ATOM 1303 C C . GLU A 1 164 ? -21.307 3.893 15.709 1.00 88.88 164 GLU A C 1
ATOM 1305 O O . GLU A 1 164 ? -20.583 4.778 16.175 1.00 88.88 164 GLU A O 1
ATOM 1310 N N . LEU A 1 165 ? -20.819 2.773 15.174 1.00 88.31 165 LEU A N 1
ATOM 1311 C CA . LEU A 1 165 ? -19.401 2.555 14.902 1.00 88.31 165 LEU A CA 1
ATOM 1312 C C . LEU A 1 165 ? -19.188 2.564 13.390 1.00 88.31 165 LEU A C 1
ATOM 1314 O O . LEU A 1 165 ? -19.585 1.644 12.670 1.00 88.31 165 LEU A O 1
ATOM 1318 N N . THR A 1 166 ? -18.537 3.617 12.904 1.00 84.56 166 THR A N 1
ATOM 1319 C CA . THR A 1 166 ? -18.209 3.765 11.484 1.00 84.56 166 THR A CA 1
ATOM 1320 C C . THR A 1 166 ? -16.746 3.443 11.247 1.00 84.56 166 THR A C 1
ATOM 1322 O O . THR A 1 166 ? -15.879 4.013 11.906 1.00 84.56 166 THR A O 1
ATOM 1325 N N . LEU A 1 167 ? -16.457 2.596 10.255 1.00 82.75 167 LEU A N 1
ATOM 1326 C CA . LEU A 1 167 ? -15.094 2.361 9.786 1.00 82.75 167 LEU A CA 1
ATOM 1327 C C . LEU A 1 167 ? -14.910 2.959 8.385 1.00 82.75 167 LEU A C 1
ATOM 1329 O O . LEU A 1 167 ? -15.549 2.545 7.414 1.00 82.75 167 LEU A O 1
ATOM 1333 N N . ARG A 1 168 ? -14.050 3.979 8.275 1.00 76.12 168 ARG A N 1
ATOM 1334 C CA . ARG A 1 168 ? -13.772 4.667 6.999 1.00 76.12 168 ARG A CA 1
ATOM 1335 C C . ARG A 1 168 ? -12.616 4.005 6.247 1.00 76.12 168 ARG A C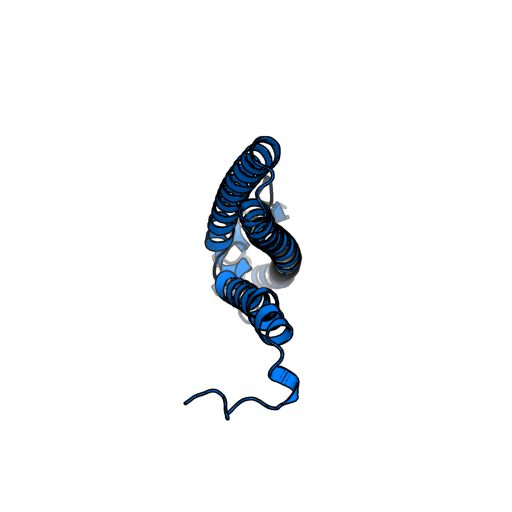 1
ATOM 1337 O O . ARG A 1 168 ? -11.480 4.039 6.717 1.00 76.12 168 ARG A O 1
ATOM 1344 N N . TYR A 1 169 ? -12.883 3.466 5.056 1.00 68.50 169 TYR A N 1
ATOM 1345 C CA . TYR A 1 169 ? -11.873 2.851 4.187 1.00 68.50 169 TYR A CA 1
ATOM 1346 C C . TYR A 1 169 ? -11.516 3.750 2.986 1.00 68.50 169 TYR A C 1
ATOM 1348 O O . TYR A 1 169 ? -12.383 4.447 2.466 1.00 68.50 169 TYR A O 1
ATOM 1356 N N . PRO A 1 170 ? -10.251 3.751 2.524 1.00 56.31 170 PRO A N 1
ATOM 1357 C CA . PRO A 1 170 ? -9.787 4.549 1.391 1.00 56.31 170 PRO A CA 1
ATOM 1358 C C . PRO A 1 170 ? -9.893 3.815 0.047 1.00 56.31 170 PRO A C 1
ATOM 1360 O O . PRO A 1 170 ? -9.755 4.454 -0.988 1.00 56.31 170 PRO A O 1
ATOM 1363 N N . SER A 1 171 ? -10.045 2.488 0.039 1.00 54.72 171 SER A N 1
ATOM 1364 C CA . SER A 1 171 ? -9.739 1.655 -1.131 1.00 54.72 171 SER A CA 1
ATOM 1365 C C . SER A 1 171 ? -10.818 1.666 -2.220 1.00 54.72 171 SER A C 1
ATOM 1367 O O . SER A 1 171 ? -10.463 1.451 -3.373 1.00 54.72 171 SER A O 1
ATOM 1369 N N . SER A 1 172 ? -12.081 1.998 -1.917 1.00 42.97 172 SER A N 1
ATOM 1370 C CA . SER A 1 172 ? -13.125 2.283 -2.923 1.00 42.97 172 SER A CA 1
ATOM 1371 C C . SER A 1 172 ? -14.477 2.621 -2.268 1.00 42.97 172 SER A C 1
ATOM 1373 O O . SER A 1 172 ? -15.011 1.801 -1.530 1.00 42.97 172 SER A O 1
ATOM 1375 N N . PHE A 1 173 ? -15.051 3.790 -2.581 1.00 42.00 173 PHE A N 1
ATOM 1376 C CA . PHE A 1 173 ? -16.499 4.088 -2.555 1.00 42.00 173 PHE A CA 1
ATOM 1377 C C . PHE A 1 173 ? -17.331 3.756 -1.289 1.00 42.00 173 PHE A C 1
ATOM 1379 O O . PHE A 1 173 ? -18.406 3.172 -1.396 1.00 42.00 173 PHE A O 1
ATOM 1386 N N . GLY A 1 174 ? -16.924 4.217 -0.100 1.00 51.25 174 GLY A N 1
ATOM 1387 C CA . GLY A 1 174 ? -17.885 4.412 0.999 1.00 51.25 174 GLY A CA 1
ATOM 1388 C C . GLY A 1 174 ? -17.351 4.197 2.412 1.00 51.25 174 GLY A C 1
ATOM 1389 O O . GLY A 1 174 ? -16.427 3.423 2.658 1.00 51.25 174 GLY A O 1
ATOM 1390 N N . SER A 1 175 ? -17.963 4.892 3.370 1.00 54.31 175 SER A N 1
ATOM 1391 C CA . SER A 1 175 ? -17.907 4.515 4.781 1.00 54.31 175 SER A CA 1
ATOM 1392 C C . SER A 1 175 ? -18.747 3.262 4.981 1.00 54.31 175 SER A C 1
ATOM 1394 O O . SER A 1 175 ? -19.924 3.252 4.622 1.00 54.31 175 SER A O 1
ATOM 1396 N N . LYS A 1 176 ? -18.169 2.218 5.575 1.00 64.31 176 LYS A N 1
ATOM 1397 C CA . LYS A 1 176 ? -18.962 1.075 6.018 1.00 64.31 176 LYS A CA 1
ATOM 1398 C C . LYS A 1 176 ? -19.398 1.356 7.452 1.00 64.31 176 LYS A C 1
ATOM 1400 O O . LYS A 1 176 ? -18.556 1.441 8.349 1.00 64.31 176 LYS A O 1
ATOM 1405 N N . ILE A 1 177 ? -20.701 1.535 7.651 1.00 60.88 177 ILE A N 1
ATOM 1406 C CA . ILE A 1 177 ? -21.295 1.470 8.987 1.00 60.88 177 ILE A CA 1
ATOM 1407 C C . ILE A 1 177 ? -21.14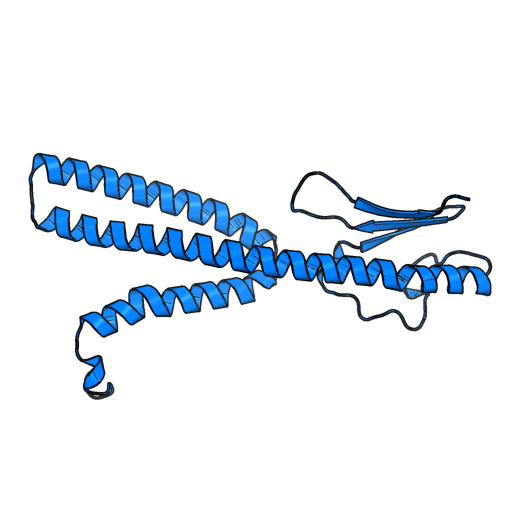1 0.012 9.412 1.00 60.88 177 ILE A C 1
ATOM 1409 O O . ILE A 1 177 ? -21.644 -0.883 8.733 1.00 60.88 177 ILE A O 1
ATOM 1413 N N . LEU A 1 178 ? -20.335 -0.235 10.446 1.00 64.94 178 LEU A N 1
ATOM 1414 C CA . LEU A 1 178 ? -20.110 -1.598 10.922 1.00 64.94 178 LEU A CA 1
ATOM 1415 C C . LEU A 1 178 ? -21.295 -2.056 11.755 1.00 64.94 178 LEU A C 1
ATOM 1417 O O . LEU A 1 178 ? -21.747 -3.179 11.578 1.00 64.94 178 LEU A O 1
ATOM 1421 N N . PHE A 1 179 ? -21.798 -1.172 12.614 1.00 64.38 179 PHE A N 1
ATOM 1422 C CA . PHE A 1 179 ? -22.925 -1.446 13.487 1.00 64.38 179 PHE A CA 1
ATOM 1423 C C . PHE A 1 179 ? -23.724 -0.174 13.744 1.00 64.38 179 PHE A C 1
ATOM 1425 O O . PHE A 1 179 ? -23.160 0.889 14.024 1.00 64.38 179 PHE A O 1
ATOM 1432 N N . HIS A 1 180 ? -25.039 -0.329 13.651 1.00 66.75 180 HIS A N 1
ATOM 1433 C CA . HIS A 1 180 ? -26.036 0.648 14.039 1.00 66.75 180 HIS A CA 1
ATOM 1434 C C . HIS A 1 180 ? -27.090 -0.104 14.840 1.00 66.75 180 HIS A C 1
ATOM 1436 O O . HIS A 1 180 ? -27.734 -1.009 14.311 1.00 66.75 180 HIS A O 1
ATOM 1442 N N . GLN A 1 181 ? -27.212 0.238 16.116 1.00 57.09 181 GLN A N 1
ATOM 1443 C CA . GLN A 1 181 ? -28.269 -0.283 16.965 1.00 57.09 181 GLN A CA 1
ATOM 1444 C C . GLN A 1 181 ? -29.223 0.875 17.239 1.00 57.09 181 GLN A C 1
ATOM 1446 O O . GLN A 1 181 ? -28.914 1.774 18.022 1.00 57.09 181 GLN A O 1
ATOM 1451 N N . SER A 1 182 ? -30.331 0.872 16.503 1.00 48.09 182 SER A N 1
ATOM 1452 C CA . SER A 1 182 ? -31.552 1.587 16.863 1.00 48.09 182 SER A CA 1
ATOM 1453 C C . SER A 1 182 ? -32.491 0.595 17.552 1.00 48.09 182 SER A C 1
ATOM 1455 O O . SER A 1 182 ? -32.410 -0.595 17.229 1.00 48.09 182 SER A O 1
ATOM 1457 N N . PRO A 1 183 ? -33.305 1.054 18.514 1.00 52.19 183 PRO A N 1
ATOM 1458 C CA . PRO A 1 183 ? -34.272 0.204 19.202 1.00 52.19 183 PRO A CA 1
ATOM 1459 C C . PRO A 1 183 ? -35.241 -0.503 18.244 1.00 52.19 183 PRO A C 1
ATOM 1461 O O . PRO A 1 183 ? -35.522 0.042 17.149 1.00 52.19 183 PRO A O 1
#

Secondary structure (DSSP, 8-state):
--GGGS-GGG-SHHHHHHIIIIIHHHHHHHHHHHHHTT-HHHHHHHHHHHHHHHHHHHHHHHHHHHHHHHH--HHHHHHHHHHHHHHHHHHHHHHHHHHHHHHHHHHHHHHHHHHHHHHHHHHHHHHHHHSS--SSGGGSTTPPP--TTHHHHEEEEE-SS-EEEEEE-SSSS-EEEEEEE--